Protein AF-A0A372JWQ0-F1 (afdb_monomer)

Solvent-accessible surface area (backbone atoms only — not comparable to full-atom values): 13205 Å² total; per-residue (Å²): 135,85,76,84,75,76,82,75,79,76,75,87,57,86,67,70,78,88,72,72,65,81,61,87,71,62,45,68,72,34,49,60,77,46,66,86,60,78,75,44,71,58,22,54,58,34,42,46,39,29,29,63,75,47,32,36,53,52,44,49,53,26,57,77,66,75,42,70,44,33,66,55,37,42,48,56,57,68,71,48,58,66,92,44,36,62,50,71,75,76,80,69,68,70,50,70,68,54,53,54,50,50,57,50,49,50,53,51,50,53,50,54,50,51,52,49,49,61,55,44,65,57,48,56,58,51,47,54,51,48,54,50,53,49,50,52,53,45,54,44,62,71,33,68,69,56,36,51,52,34,49,74,79,38,47,71,57,45,54,50,54,54,51,52,45,55,54,53,59,47,67,79,47,68,91,62,79,81,83,56,96,77,57,78,70,88,62,81,78,72,60,80,68,54,70,59,51,56,56,54,54,63,63,63,70,75,73,74,83,92,74,84,87,81,89,133

Mean predicted aligned error: 18.88 Å

Secondary structure (DSSP, 8-state):
--PPPPP---------GGG-PPPTTS-HHHHHTTTTS---HHHHHHHHTB-HHHHHHHHHHHHHTT---HHHHHHHHHHS-GGGBSS-GGGG---HHHHHHHHHHHHHHHHHHHHHHHHHHHHHHHHHHHHHHHHHHHHHHH-HHHHHHHHHH-HHHHHHHHHHHHHHHHHHS-SS----TTS--------TTHHHHHHHHHHHSS----------

Structure (mmCIF, N/CA/C/O backbone):
data_AF-A0A372JWQ0-F1
#
_entry.id   AF-A0A372JWQ0-F1
#
loop_
_atom_site.group_PDB
_atom_site.id
_atom_site.type_symbol
_atom_site.label_atom_id
_atom_site.label_alt_id
_atom_site.label_comp_id
_atom_site.label_asym_id
_atom_site.label_entity_id
_atom_site.label_seq_id
_atom_site.pdbx_PDB_ins_code
_atom_site.Cartn_x
_atom_site.Cartn_y
_atom_site.Cartn_z
_atom_site.occupancy
_atom_site.B_iso_or_equiv
_atom_site.auth_seq_id
_atom_site.auth_comp_id
_atom_site.auth_asym_id
_atom_site.auth_atom_id
_atom_site.pdbx_PDB_model_num
ATOM 1 N N . MET A 1 1 ? 10.177 15.346 20.455 1.00 36.25 1 MET A N 1
ATOM 2 C CA . MET A 1 1 ? 10.222 14.292 19.419 1.00 36.25 1 MET A CA 1
ATOM 3 C C . MET A 1 1 ? 9.736 12.986 20.032 1.00 36.25 1 MET A C 1
ATOM 5 O O . MET A 1 1 ? 10.369 12.478 20.945 1.00 36.25 1 MET A O 1
ATOM 9 N N . THR A 1 2 ? 8.560 12.503 19.638 1.00 44.38 2 THR A N 1
ATOM 10 C CA . THR A 1 2 ? 7.947 11.277 20.177 1.00 44.38 2 THR A CA 1
ATOM 11 C C . THR A 1 2 ? 8.403 10.075 19.361 1.00 44.38 2 THR A C 1
ATOM 13 O O . THR A 1 2 ? 7.962 9.903 18.228 1.00 44.38 2 THR A O 1
ATOM 16 N N . HIS A 1 3 ? 9.287 9.248 19.918 1.00 41.22 3 HIS A N 1
ATOM 17 C CA . HIS A 1 3 ? 9.646 7.974 19.300 1.00 41.22 3 HIS A CA 1
ATOM 18 C C . HIS A 1 3 ? 8.417 7.047 19.252 1.00 41.22 3 HIS A C 1
ATOM 20 O O . HIS A 1 3 ? 7.728 6.913 20.272 1.00 41.22 3 HIS A O 1
ATOM 26 N N . PRO A 1 4 ? 8.128 6.395 18.111 1.00 39.88 4 PRO A N 1
ATOM 27 C CA . PRO A 1 4 ? 7.089 5.378 18.049 1.00 39.88 4 PRO A CA 1
ATOM 28 C C . PRO A 1 4 ? 7.500 4.211 18.952 1.00 39.88 4 PRO A C 1
ATOM 30 O O . PRO A 1 4 ? 8.550 3.597 18.769 1.00 39.88 4 PRO A O 1
ATOM 33 N N . ARG A 1 5 ? 6.694 3.931 19.980 1.00 40.72 5 ARG A N 1
ATOM 34 C CA . ARG A 1 5 ? 6.891 2.743 20.816 1.00 40.72 5 ARG A CA 1
ATOM 35 C C . ARG A 1 5 ? 6.571 1.506 19.969 1.00 40.72 5 ARG A C 1
ATOM 37 O O . ARG A 1 5 ? 5.514 1.500 19.338 1.00 40.72 5 ARG A O 1
ATOM 44 N N . PRO A 1 6 ? 7.427 0.469 19.962 1.00 39.19 6 PRO A N 1
ATOM 45 C CA . PRO A 1 6 ? 7.108 -0.776 19.277 1.00 39.19 6 PRO A CA 1
ATOM 46 C C . PRO A 1 6 ? 5.822 -1.365 19.863 1.00 39.19 6 PRO A C 1
ATOM 48 O O . PRO A 1 6 ? 5.599 -1.294 21.079 1.00 39.19 6 PRO A O 1
ATOM 51 N N . ALA A 1 7 ? 4.976 -1.929 18.999 1.00 44.72 7 ALA A N 1
ATOM 52 C CA . ALA A 1 7 ? 3.771 -2.627 19.418 1.00 44.72 7 ALA A CA 1
ATOM 53 C C . ALA A 1 7 ? 4.166 -3.715 20.425 1.00 44.72 7 ALA A C 1
ATOM 55 O O . ALA A 1 7 ? 4.934 -4.628 20.117 1.00 44.72 7 ALA A O 1
ATOM 56 N N . ARG A 1 8 ? 3.692 -3.585 21.668 1.00 50.97 8 ARG A N 1
ATOM 57 C CA . ARG A 1 8 ? 3.907 -4.606 22.693 1.00 50.97 8 ARG A CA 1
ATOM 58 C C . ARG A 1 8 ? 3.051 -5.802 22.303 1.00 50.97 8 ARG A C 1
ATOM 60 O O . ARG A 1 8 ? 1.859 -5.802 22.595 1.00 50.97 8 ARG A O 1
ATOM 67 N N . PHE A 1 9 ? 3.648 -6.810 21.672 1.00 43.66 9 PHE A N 1
ATOM 68 C CA . PHE A 1 9 ? 3.054 -8.141 21.652 1.00 43.66 9 PHE A CA 1
ATOM 69 C C . PHE A 1 9 ? 2.889 -8.572 23.107 1.00 43.66 9 PHE A C 1
ATOM 71 O O . PHE A 1 9 ? 3.861 -8.769 23.842 1.00 43.66 9 PHE A O 1
ATOM 78 N N . ILE A 1 10 ? 1.641 -8.596 23.562 1.00 52.12 10 ILE A N 1
ATOM 79 C CA . ILE A 1 10 ? 1.311 -9.008 24.916 1.00 52.12 10 ILE A CA 1
ATOM 80 C C . ILE A 1 10 ? 1.513 -10.516 24.937 1.00 52.12 10 ILE A C 1
ATOM 82 O O . ILE A 1 10 ? 0.713 -11.268 24.394 1.00 52.12 10 ILE A O 1
ATOM 86 N N . ARG A 1 11 ? 2.627 -10.949 25.532 1.00 43.06 11 ARG A N 1
ATOM 87 C CA . ARG A 1 11 ? 2.885 -12.358 25.826 1.00 43.06 11 ARG A CA 1
ATOM 88 C C . ARG A 1 11 ? 1.677 -12.903 26.591 1.00 43.06 11 ARG A C 1
ATOM 90 O O . ARG A 1 11 ? 1.396 -12.420 27.690 1.00 43.06 11 ARG A O 1
ATOM 97 N N . ARG A 1 12 ? 0.984 -13.896 26.021 1.00 47.75 12 ARG A N 1
ATOM 98 C CA . ARG A 1 12 ? -0.003 -14.713 26.741 1.00 47.75 12 ARG A CA 1
ATOM 99 C C . ARG A 1 12 ? 0.708 -15.279 27.972 1.00 47.75 12 ARG A C 1
ATOM 101 O O . ARG A 1 12 ? 1.623 -16.089 27.851 1.00 47.75 12 ARG A O 1
ATOM 108 N N . SER A 1 13 ? 0.385 -14.743 29.146 1.00 45.34 13 SER A N 1
ATOM 109 C CA . SER A 1 13 ? 0.857 -15.292 30.413 1.00 45.34 13 SER A CA 1
ATOM 110 C C . SER A 1 13 ? -0.249 -16.178 30.954 1.00 45.34 13 SER A C 1
ATOM 112 O O . SER A 1 13 ? -1.360 -15.719 31.224 1.00 45.34 13 SER A O 1
ATOM 114 N N . ASN A 1 14 ? 0.064 -17.460 31.077 1.00 47.72 14 ASN A N 1
ATOM 115 C CA . ASN A 1 14 ? -0.808 -18.474 31.645 1.00 47.72 14 ASN A CA 1
ATOM 116 C C . ASN A 1 14 ? -0.747 -18.300 33.173 1.00 47.72 14 ASN A C 1
ATOM 118 O O . ASN A 1 14 ? -0.055 -19.042 33.862 1.00 47.72 14 ASN A O 1
ATOM 122 N N . GLY A 1 15 ? -1.326 -17.220 33.699 1.00 46.28 15 GLY A N 1
ATOM 123 C CA . GLY A 1 15 ? -1.351 -16.977 35.142 1.00 46.28 15 GLY A CA 1
ATOM 124 C C . GLY A 1 15 ? -2.498 -17.727 35.823 1.00 46.28 15 GLY A C 1
ATOM 125 O O . GLY A 1 15 ? -3.538 -17.958 35.210 1.00 46.28 15 GLY A O 1
ATOM 126 N N . SER A 1 16 ? -2.272 -18.082 37.088 1.00 41.62 16 SER A N 1
ATOM 127 C CA . SER A 1 16 ? -3.111 -18.915 37.959 1.00 41.62 16 SER A CA 1
ATOM 128 C C . SER A 1 16 ? -4.600 -18.537 37.993 1.00 41.62 16 SER A C 1
ATOM 130 O O . SER A 1 16 ? -4.990 -17.373 37.906 1.00 41.62 16 SER A O 1
ATOM 132 N N . GLU A 1 17 ? -5.438 -19.564 38.143 1.00 48.12 17 GLU A N 1
ATOM 133 C CA . GLU A 1 17 ? -6.898 -19.551 37.960 1.00 48.12 17 GLU A CA 1
ATOM 134 C C . GLU A 1 17 ? -7.663 -18.628 38.925 1.00 48.12 17 GLU A C 1
ATOM 136 O O . GLU A 1 17 ? -8.786 -18.227 38.630 1.00 48.12 17 GLU A O 1
ATOM 141 N N . ALA A 1 18 ? -7.033 -18.228 40.033 1.00 40.50 18 ALA A N 1
ATOM 142 C CA . ALA A 1 18 ? -7.633 -17.418 41.095 1.00 40.50 18 ALA A CA 1
ATOM 143 C C . ALA A 1 18 ? -7.953 -15.964 40.688 1.00 40.50 18 ALA A C 1
ATOM 145 O O . ALA A 1 18 ? -8.768 -15.309 41.331 1.00 40.50 18 ALA A O 1
ATOM 146 N N . GLU A 1 19 ? -7.356 -15.457 39.604 1.00 46.09 19 GLU A N 1
ATOM 147 C CA . GLU A 1 19 ? -7.599 -14.096 39.094 1.00 46.09 19 GLU A CA 1
ATOM 148 C C . GLU A 1 19 ? -8.625 -14.064 37.942 1.00 46.09 19 GLU A C 1
ATOM 150 O O . GLU A 1 19 ? -8.844 -13.020 37.328 1.00 46.09 19 GLU A O 1
ATOM 155 N N . ARG A 1 20 ? -9.281 -15.198 37.636 1.00 56.00 20 ARG A N 1
ATOM 156 C CA . ARG A 1 20 ? -10.335 -15.317 36.607 1.00 56.00 20 ARG A CA 1
ATOM 157 C C . ARG A 1 20 ? -11.685 -14.756 37.078 1.00 56.00 20 ARG A C 1
ATOM 159 O O . ARG A 1 20 ? -12.739 -15.277 36.728 1.00 56.00 20 ARG A O 1
ATOM 166 N N . GLN A 1 21 ? -11.676 -13.701 37.885 1.00 62.97 21 GLN A N 1
ATOM 167 C CA . GLN A 1 21 ? -12.908 -12.995 38.209 1.00 62.97 21 GLN A CA 1
ATOM 168 C C . GLN A 1 21 ? -13.307 -12.151 37.004 1.00 62.97 21 GLN A C 1
ATOM 170 O O . GLN A 1 21 ? -12.517 -11.355 36.490 1.00 62.97 21 GLN A O 1
ATOM 175 N N . ARG A 1 22 ? -14.542 -12.350 36.537 1.00 67.81 22 ARG A N 1
ATOM 176 C CA . ARG A 1 22 ? -15.138 -11.551 35.469 1.00 67.81 22 ARG A CA 1
ATOM 177 C C . ARG A 1 22 ? -15.006 -10.068 35.832 1.00 67.81 22 ARG A C 1
ATOM 179 O O . ARG A 1 22 ? -15.539 -9.649 36.861 1.00 67.81 22 ARG A O 1
ATOM 186 N N . PRO A 1 23 ? -14.331 -9.250 35.009 1.00 71.50 23 PRO A N 1
ATOM 187 C CA . PRO A 1 23 ? -14.270 -7.822 35.258 1.00 71.50 23 PRO A CA 1
ATOM 188 C C . PRO A 1 23 ? -15.687 -7.241 35.230 1.00 71.50 23 PRO A C 1
ATOM 190 O O . PRO A 1 23 ? -16.441 -7.500 34.291 1.00 71.50 23 PRO A O 1
ATOM 193 N N . ALA A 1 24 ? -16.044 -6.427 36.229 1.00 72.38 24 ALA A N 1
ATOM 194 C CA . ALA A 1 24 ? -17.344 -5.751 36.265 1.00 72.38 24 ALA A CA 1
ATOM 195 C C . ALA A 1 24 ? -17.599 -5.004 34.938 1.00 72.38 24 ALA A C 1
ATOM 197 O O . ALA A 1 24 ? -16.694 -4.323 34.458 1.00 72.38 24 ALA A O 1
ATOM 198 N N . GLY A 1 25 ? -18.777 -5.142 34.323 1.00 74.75 25 GLY A N 1
ATOM 199 C CA . GLY A 1 25 ? -19.149 -4.430 33.086 1.00 74.75 25 GLY A CA 1
ATOM 200 C C . GLY A 1 25 ? -18.805 -5.109 31.746 1.00 74.75 25 GLY A C 1
ATOM 201 O O . GLY A 1 25 ? -19.034 -4.502 30.703 1.00 74.75 25 GLY A O 1
ATOM 202 N N . ILE A 1 26 ? -18.281 -6.343 31.747 1.00 82.25 26 ILE A N 1
ATOM 203 C CA . ILE A 1 26 ? -18.193 -7.191 30.538 1.00 82.25 26 ILE A CA 1
ATOM 204 C C . ILE A 1 26 ? -19.351 -8.195 30.540 1.00 82.25 26 ILE A C 1
ATOM 206 O O . ILE A 1 26 ? -19.706 -8.705 31.603 1.00 82.25 26 ILE A O 1
ATOM 210 N N . CYS A 1 27 ? -19.934 -8.494 29.381 1.00 85.81 27 CYS A N 1
ATOM 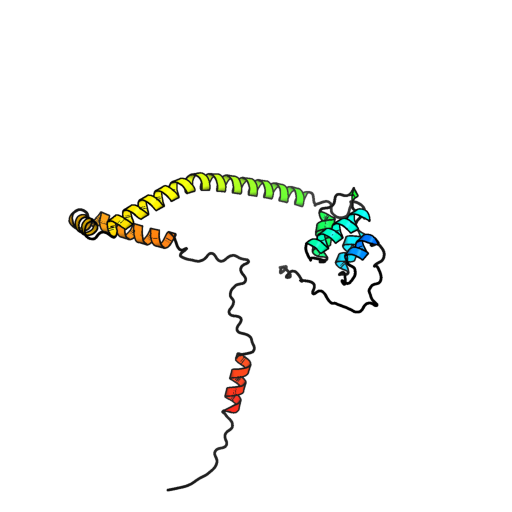211 C CA . CYS A 1 27 ? -20.955 -9.529 29.194 1.00 85.81 27 CYS A CA 1
ATOM 212 C C . CYS A 1 27 ? -20.425 -10.953 29.372 1.00 85.81 27 CYS A C 1
ATOM 214 O O . CYS A 1 27 ? -19.257 -11.237 29.127 1.00 85.81 27 CYS A O 1
ATOM 216 N N . GLU A 1 28 ? -21.303 -11.859 29.798 1.00 82.69 28 GLU A N 1
ATOM 217 C CA . GLU A 1 28 ? -20.923 -13.228 30.156 1.00 82.69 28 GLU A CA 1
ATOM 218 C C . GLU A 1 28 ? -20.410 -13.994 28.954 1.00 82.69 28 GLU A C 1
ATOM 220 O O . GLU A 1 28 ? -19.327 -14.566 28.989 1.00 82.69 28 GLU A O 1
ATOM 225 N N . GLU A 1 29 ? -21.156 -13.889 27.860 1.00 85.19 29 GLU A N 1
ATOM 226 C CA . GLU A 1 29 ? -20.829 -14.485 26.573 1.00 85.19 29 GLU A CA 1
ATOM 227 C C . GLU A 1 29 ? -19.478 -13.982 26.053 1.00 85.19 29 GLU A C 1
ATOM 229 O O . GLU A 1 29 ? -18.644 -14.765 25.611 1.00 85.19 29 GLU A O 1
ATOM 234 N N . ALA A 1 30 ? -19.212 -12.678 26.176 1.00 83.81 30 ALA A N 1
ATOM 235 C CA . ALA A 1 30 ? -17.940 -12.091 25.765 1.00 83.81 30 ALA A CA 1
ATOM 236 C C . ALA A 1 30 ? -16.778 -12.581 26.647 1.00 83.81 30 ALA A C 1
ATOM 238 O O . ALA A 1 30 ? -15.682 -12.820 26.150 1.00 83.81 30 ALA A O 1
ATOM 239 N N . PHE A 1 31 ? -16.999 -12.765 27.952 1.00 83.81 31 PHE A N 1
ATOM 240 C CA . PHE A 1 31 ? -15.974 -13.300 28.850 1.00 83.81 31 PHE A CA 1
ATOM 241 C C . PHE A 1 31 ? -15.716 -14.795 28.611 1.00 83.81 31 PHE A C 1
ATOM 243 O O . PHE A 1 31 ? -14.563 -15.223 28.652 1.00 83.81 31 PHE A O 1
ATOM 250 N N . ALA A 1 32 ? -16.758 -15.570 28.292 1.00 83.25 32 ALA A N 1
ATOM 251 C CA . ALA A 1 32 ? -16.649 -16.990 27.964 1.00 83.25 32 ALA A CA 1
ATOM 252 C C . ALA A 1 32 ? -15.762 -17.232 26.730 1.00 83.25 32 ALA A C 1
ATOM 254 O O . ALA A 1 32 ? -14.957 -18.161 26.727 1.00 83.25 32 ALA A O 1
ATOM 255 N N . LEU A 1 33 ? -1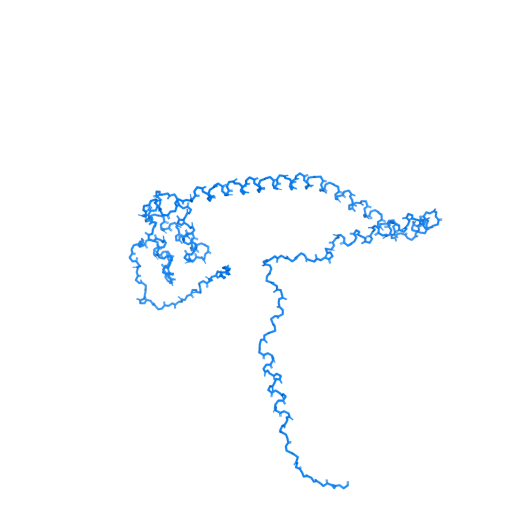5.824 -16.349 25.726 1.00 82.56 33 LEU A N 1
ATOM 256 C CA . LEU A 1 33 ? -14.968 -16.420 24.533 1.00 82.56 33 LEU A CA 1
ATOM 257 C C . LEU A 1 33 ? -13.471 -16.201 24.825 1.00 82.56 33 LEU A C 1
ATOM 259 O O . LEU A 1 33 ? -12.627 -16.618 24.036 1.00 82.56 33 LEU A O 1
ATOM 263 N N . VAL A 1 34 ? -13.128 -15.568 25.952 1.00 76.94 34 VAL A N 1
ATOM 264 C CA . VAL A 1 34 ? -11.735 -15.296 26.370 1.00 76.94 34 VAL A CA 1
ATOM 265 C C . VAL A 1 34 ? -11.328 -16.159 27.571 1.00 76.94 34 VAL A C 1
ATOM 267 O O . VAL A 1 34 ? -10.294 -15.921 28.204 1.00 76.94 34 VAL A O 1
ATOM 270 N N . ALA A 1 35 ? -12.123 -17.182 27.902 1.00 67.62 35 ALA A N 1
ATOM 271 C CA . ALA A 1 35 ? -11.857 -18.058 29.032 1.00 67.62 35 ALA A CA 1
ATOM 272 C C . ALA A 1 35 ? -10.444 -18.668 28.930 1.00 67.62 35 ALA A C 1
ATOM 274 O O . ALA A 1 35 ? -10.072 -19.286 27.936 1.00 67.62 35 ALA A O 1
ATOM 275 N N . GLY A 1 36 ? -9.631 -18.443 29.968 1.00 66.06 36 GLY A N 1
ATOM 276 C CA . GLY A 1 36 ? -8.245 -18.919 30.048 1.00 66.06 36 GLY A CA 1
ATOM 277 C C . GLY A 1 36 ? -7.163 -17.888 29.706 1.00 66.06 36 GLY A C 1
ATOM 278 O O . GLY A 1 36 ? -5.985 -18.179 29.917 1.00 66.06 36 GLY A O 1
ATOM 279 N N . GLN A 1 37 ? -7.517 -16.678 29.251 1.00 68.81 37 GLN A N 1
ATOM 280 C CA . GLN A 1 37 ? -6.542 -15.637 28.891 1.00 68.81 37 GLN A CA 1
ATOM 281 C C . GLN A 1 37 ? -6.646 -14.398 29.796 1.00 68.81 37 GLN A C 1
ATOM 283 O O . GLN A 1 37 ? -7.734 -13.928 30.125 1.00 68.81 37 GLN A O 1
ATOM 288 N N . LYS A 1 38 ? -5.497 -13.829 30.193 1.00 69.69 38 LYS A N 1
ATOM 289 C CA . LYS A 1 38 ? -5.459 -12.571 30.957 1.00 69.69 38 LYS A CA 1
ATOM 290 C C . LYS A 1 38 ? -5.676 -11.378 30.030 1.00 69.69 38 LYS A C 1
ATOM 292 O O . LYS A 1 38 ? -4.810 -11.050 29.219 1.00 69.69 38 LYS A O 1
ATOM 297 N N . LEU A 1 39 ? -6.809 -10.699 30.195 1.00 76.94 39 LEU A N 1
ATOM 298 C CA . LEU A 1 39 ? -7.107 -9.463 29.478 1.00 76.94 39 LEU A CA 1
ATOM 299 C C 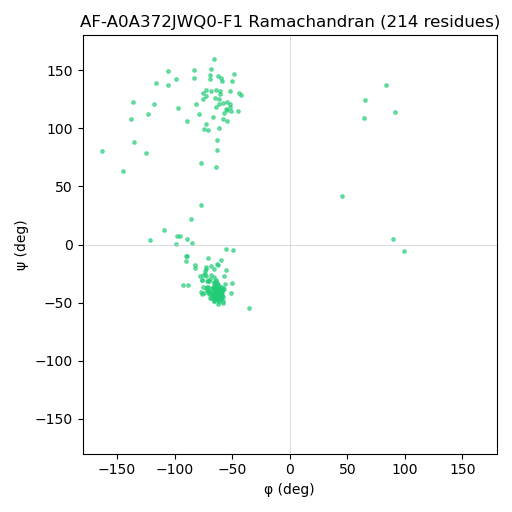. LEU A 1 39 ? -6.303 -8.284 30.059 1.00 76.94 39 LEU A C 1
ATOM 301 O O . LEU A 1 39 ? -6.331 -8.044 31.269 1.00 76.94 39 LEU A O 1
ATOM 305 N N . PRO A 1 40 ? -5.613 -7.493 29.221 1.00 82.31 40 PRO A N 1
ATOM 306 C CA . PRO A 1 40 ? -5.000 -6.244 29.655 1.00 82.31 40 PRO A CA 1
ATOM 307 C C . PRO A 1 40 ? -6.051 -5.275 30.211 1.00 82.31 40 PRO A C 1
ATOM 309 O O . PRO A 1 40 ? -7.133 -5.140 29.640 1.00 82.31 40 PRO A O 1
ATOM 312 N N . LYS A 1 41 ? -5.707 -4.504 31.254 1.00 83.31 41 LYS A N 1
ATOM 313 C CA . LYS A 1 41 ? -6.609 -3.488 31.843 1.00 83.31 41 LYS A CA 1
ATOM 314 C C . LYS A 1 41 ? -7.190 -2.531 30.792 1.00 83.31 41 LYS A C 1
ATOM 316 O O . LYS A 1 41 ? -8.387 -2.278 30.781 1.00 83.31 41 LYS A O 1
ATOM 321 N N . ARG A 1 42 ? -6.358 -2.090 29.839 1.00 83.25 42 ARG A N 1
ATOM 322 C CA . ARG A 1 42 ? -6.774 -1.225 28.718 1.00 83.25 42 ARG A CA 1
ATOM 323 C C . ARG A 1 42 ? -7.811 -1.874 27.798 1.00 83.25 42 ARG A C 1
ATOM 325 O O . ARG A 1 42 ? -8.656 -1.175 27.254 1.00 83.25 42 ARG A O 1
ATOM 332 N N . THR A 1 43 ? -7.732 -3.189 27.606 1.00 86.31 43 THR A N 1
ATOM 333 C CA . THR A 1 43 ? -8.696 -3.953 26.804 1.00 86.31 43 THR A CA 1
ATOM 334 C C . THR A 1 43 ? -10.043 -4.012 27.517 1.00 86.31 43 THR A C 1
ATOM 336 O O . THR A 1 43 ? -11.067 -3.710 26.914 1.00 86.31 43 THR A O 1
ATOM 339 N N . VAL A 1 44 ? -10.035 -4.301 28.822 1.00 87.12 44 VAL A N 1
ATOM 340 C CA . VAL A 1 44 ? -11.241 -4.305 29.669 1.00 87.12 44 VAL A CA 1
ATOM 341 C C . VAL A 1 44 ? -11.917 -2.932 29.681 1.00 87.12 44 VAL A C 1
ATOM 343 O O . VAL A 1 44 ? -13.127 -2.842 29.497 1.00 87.12 44 VAL A O 1
ATOM 346 N N . GLU A 1 45 ? -11.144 -1.857 29.842 1.00 86.56 45 GLU A N 1
ATOM 347 C CA . GLU A 1 45 ? -11.650 -0.481 29.776 1.00 86.56 45 GLU A CA 1
ATOM 348 C C . GLU A 1 45 ? -12.289 -0.156 28.422 1.00 86.56 45 GLU A C 1
ATOM 350 O O . GLU A 1 45 ? -13.323 0.500 28.386 1.00 86.56 45 GLU A O 1
ATOM 355 N N . ALA A 1 46 ? -11.712 -0.615 27.307 1.00 86.62 46 ALA A N 1
ATOM 356 C CA . ALA A 1 46 ? -12.277 -0.382 25.980 1.00 86.62 46 ALA A CA 1
ATOM 357 C C . ALA A 1 46 ? -13.575 -1.174 25.743 1.00 86.62 46 ALA A C 1
ATOM 359 O O . ALA A 1 46 ? -14.520 -0.620 25.187 1.00 86.62 46 ALA A O 1
ATOM 360 N N . LEU A 1 47 ? -13.643 -2.430 26.197 1.00 88.19 47 LEU A N 1
ATOM 361 C CA . LEU A 1 47 ? -14.836 -3.275 26.069 1.00 88.19 47 LEU A CA 1
ATOM 362 C C . LEU A 1 47 ? -16.001 -2.768 26.929 1.00 88.19 47 LEU A C 1
ATOM 364 O O . LEU A 1 47 ? -17.137 -2.769 26.467 1.00 88.19 47 LEU A O 1
ATOM 368 N N . ARG A 1 48 ? -15.734 -2.244 28.135 1.00 88.25 48 ARG A N 1
ATOM 369 C CA . ARG A 1 48 ? -16.762 -1.627 29.004 1.00 88.25 48 ARG A CA 1
ATOM 370 C C . ARG A 1 48 ? -17.521 -0.476 28.341 1.00 88.25 48 ARG A C 1
ATOM 372 O O . ARG A 1 48 ? -18.665 -0.219 28.698 1.00 88.25 48 ARG A O 1
ATOM 379 N N . ARG A 1 49 ? -16.882 0.197 27.381 1.00 86.62 49 ARG A N 1
ATOM 380 C CA . ARG A 1 49 ? -17.430 1.331 26.620 1.00 86.62 49 ARG A CA 1
ATOM 381 C C . ARG A 1 49 ? -18.275 0.896 25.414 1.00 86.62 49 ARG A C 1
ATOM 383 O O . ARG A 1 49 ? -18.747 1.742 24.653 1.00 86.62 49 ARG A O 1
ATOM 390 N N . MET A 1 50 ? -18.443 -0.411 25.210 1.00 88.56 50 MET A N 1
ATOM 391 C CA . MET A 1 50 ? -19.280 -1.004 24.167 1.00 88.56 50 MET A CA 1
ATOM 392 C C . MET A 1 50 ? -20.570 -1.571 24.763 1.00 88.56 50 MET A C 1
ATOM 394 O O . MET A 1 50 ? -20.578 -2.086 25.883 1.00 88.56 50 MET A O 1
ATOM 398 N N . VAL A 1 51 ? -21.642 -1.543 23.971 1.00 89.62 51 VAL A N 1
ATOM 399 C CA . VAL A 1 51 ? -22.909 -2.224 24.280 1.00 89.62 51 VAL A CA 1
ATOM 400 C C . VAL A 1 51 ? -22.677 -3.744 24.368 1.00 89.62 51 VAL A C 1
ATOM 402 O O . VAL A 1 51 ? -21.899 -4.272 23.571 1.00 89.62 51 VAL A O 1
ATOM 405 N N . PRO A 1 52 ? -23.377 -4.471 25.261 1.00 88.44 52 PRO A N 1
ATOM 406 C CA . PRO A 1 52 ? -23.317 -5.927 25.413 1.00 88.44 52 PRO A CA 1
ATOM 407 C C . PRO A 1 52 ? -23.141 -6.751 24.133 1.00 88.44 52 PRO A C 1
ATOM 409 O O . PRO A 1 52 ? -22.184 -7.509 23.996 1.00 88.44 52 PRO A O 1
ATOM 412 N N . GLN A 1 53 ? -24.020 -6.545 23.151 1.00 88.69 53 GLN A N 1
ATOM 413 C CA . GLN A 1 53 ? -23.989 -7.265 21.875 1.00 88.69 53 GLN A CA 1
ATOM 414 C C . GLN A 1 53 ? -22.703 -6.988 21.080 1.00 88.69 53 GLN A C 1
ATOM 416 O O . GLN A 1 53 ? -22.158 -7.870 20.420 1.00 88.69 53 GLN A O 1
ATOM 421 N N . ARG A 1 54 ? -22.179 -5.759 21.164 1.00 89.75 54 ARG A N 1
ATOM 422 C CA . ARG A 1 54 ? -20.938 -5.354 20.492 1.00 89.75 54 ARG A CA 1
ATOM 423 C C . ARG A 1 54 ? -19.698 -5.884 21.196 1.00 89.75 54 ARG A C 1
ATOM 425 O O . ARG A 1 54 ? -18.727 -6.176 20.507 1.00 89.75 54 ARG A O 1
ATOM 432 N N . GLN A 1 55 ? -19.736 -6.071 22.516 1.00 91.19 55 GLN A N 1
ATOM 433 C CA . GLN A 1 55 ? -18.638 -6.705 23.252 1.00 91.19 55 GLN A CA 1
ATOM 434 C C . GLN A 1 55 ? -18.384 -8.131 22.752 1.00 91.19 55 GLN A C 1
ATOM 436 O O . GLN A 1 55 ? -17.233 -8.493 22.530 1.00 91.19 55 GLN A O 1
ATOM 441 N N . VAL A 1 56 ? -19.442 -8.919 22.521 1.00 91.00 56 VAL A N 1
ATOM 442 C CA . VAL A 1 56 ? -19.325 -10.304 22.026 1.00 91.00 56 VAL A CA 1
ATOM 443 C C . VAL A 1 56 ? -18.694 -10.346 20.633 1.00 91.00 56 VAL A C 1
ATOM 445 O O . VAL A 1 56 ? -17.784 -11.137 20.392 1.00 91.00 56 VAL A O 1
ATOM 448 N N . ILE A 1 57 ? -19.139 -9.469 19.728 1.00 91.06 57 ILE A N 1
ATOM 449 C CA . ILE A 1 57 ? -18.605 -9.384 18.360 1.00 91.06 57 ILE A CA 1
ATOM 450 C C . ILE A 1 57 ? -17.144 -8.927 18.379 1.00 91.06 57 ILE A C 1
ATOM 452 O O . ILE A 1 57 ? -16.295 -9.580 17.782 1.00 91.06 57 ILE A O 1
ATOM 456 N N . ALA A 1 58 ? -16.834 -7.854 19.111 1.00 89.94 58 ALA A N 1
ATOM 457 C CA . ALA A 1 58 ? -15.475 -7.333 19.200 1.00 89.94 58 ALA A CA 1
ATOM 458 C C . ALA A 1 58 ? -14.515 -8.380 19.763 1.00 89.94 58 ALA A C 1
ATOM 460 O O . ALA A 1 58 ? -13.442 -8.596 19.219 1.00 89.94 58 ALA A O 1
ATOM 461 N N . VAL A 1 59 ? -14.911 -9.069 20.832 1.00 90.38 59 VAL A N 1
ATOM 462 C CA . VAL A 1 59 ? -14.094 -10.131 21.415 1.00 90.38 59 VAL A CA 1
ATOM 463 C C . VAL A 1 59 ? -13.882 -11.278 20.432 1.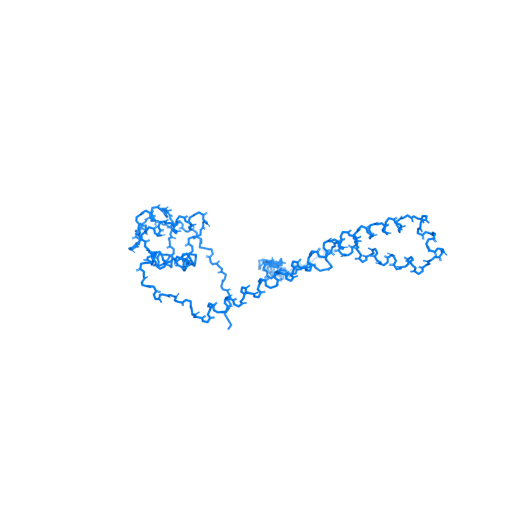00 90.38 59 VAL A C 1
ATOM 465 O O . VAL A 1 59 ? -12.760 -11.768 20.330 1.00 90.38 59 VAL A O 1
ATOM 468 N N . ARG A 1 60 ? -14.915 -11.684 19.686 1.00 90.38 60 ARG A N 1
ATOM 469 C CA . ARG A 1 60 ? -14.785 -12.711 18.646 1.00 90.38 60 ARG A CA 1
ATOM 470 C C . ARG A 1 60 ? -13.752 -12.307 17.593 1.00 90.38 60 ARG A C 1
ATOM 472 O O . ARG A 1 60 ? -12.831 -13.079 17.350 1.00 90.38 60 ARG A O 1
ATOM 479 N N . GLU A 1 61 ? -13.832 -11.084 17.068 1.00 90.44 61 GLU A N 1
ATOM 480 C CA . GLU A 1 61 ? -12.844 -10.555 16.112 1.00 90.44 61 GLU A CA 1
ATOM 481 C C . GLU A 1 61 ? -11.428 -10.515 16.711 1.00 90.44 61 GLU A C 1
ATOM 483 O O . GLU A 1 61 ? -10.445 -10.864 16.057 1.00 90.44 61 GLU A O 1
ATOM 488 N N . MET A 1 62 ? -11.300 -10.124 17.982 1.00 88.62 62 MET A N 1
ATOM 489 C CA . MET A 1 62 ? -10.012 -10.094 18.680 1.00 88.62 62 MET A CA 1
ATOM 490 C C . MET A 1 62 ? -9.407 -11.489 18.885 1.00 88.62 62 MET A C 1
ATOM 492 O O . MET A 1 62 ? -8.181 -11.619 18.879 1.00 88.62 62 MET A O 1
ATOM 496 N N . VAL A 1 63 ? -10.237 -12.519 19.065 1.00 87.88 63 VAL A N 1
ATOM 497 C CA . VAL A 1 63 ? -9.798 -13.918 19.173 1.00 87.88 63 VAL A CA 1
ATOM 498 C C . VAL A 1 63 ? -9.431 -14.486 17.801 1.00 87.88 63 VAL A C 1
ATOM 500 O O . VAL A 1 63 ? -8.389 -15.129 17.691 1.00 87.88 63 VAL A O 1
ATOM 503 N N . GLU A 1 64 ? -10.221 -14.207 16.759 1.00 87.50 64 GLU A N 1
ATOM 504 C CA . GLU A 1 64 ? -9.941 -14.627 15.374 1.00 87.50 64 GLU A CA 1
ATOM 505 C C . GLU A 1 64 ? -8.594 -14.092 14.866 1.00 87.50 64 GLU A C 1
ATOM 507 O O . GLU A 1 64 ? -7.849 -14.808 14.198 1.00 87.50 64 GLU A O 1
ATOM 512 N N . LEU A 1 65 ? -8.248 -12.855 15.230 1.00 87.56 65 LEU A N 1
ATOM 513 C CA . LEU A 1 65 ? -6.988 -12.205 14.851 1.00 87.56 65 LEU A CA 1
ATOM 514 C C . LEU A 1 65 ? -5.833 -12.463 15.834 1.00 87.56 65 LEU A C 1
ATOM 516 O O . LEU A 1 65 ? -4.770 -11.856 15.696 1.00 87.56 65 LEU A O 1
ATOM 520 N N . ASP A 1 66 ? -6.051 -13.308 16.847 1.00 85.25 66 ASP A N 1
ATOM 521 C CA . ASP A 1 66 ? -5.129 -13.571 17.959 1.00 85.25 66 ASP A CA 1
ATOM 522 C C . ASP A 1 66 ? -4.505 -12.293 18.568 1.00 85.25 66 ASP A C 1
ATOM 524 O O . ASP A 1 66 ? -3.309 -12.204 18.863 1.00 85.25 66 ASP A O 1
ATOM 528 N N . ASN A 1 67 ? -5.321 -11.248 18.733 1.00 84.00 67 ASN A N 1
ATOM 529 C CA . ASN A 1 67 ? -4.864 -9.933 19.167 1.00 84.00 67 ASN A CA 1
ATOM 530 C C . ASN A 1 67 ? -5.783 -9.338 20.236 1.00 84.00 67 ASN A C 1
ATOM 532 O O . ASN A 1 67 ? -6.666 -8.528 19.964 1.00 84.00 67 ASN A O 1
ATOM 536 N N . LEU A 1 68 ? -5.495 -9.656 21.500 1.00 82.75 68 LEU A N 1
ATOM 537 C CA . LEU A 1 68 ? -6.207 -9.095 22.654 1.00 82.75 68 LEU A CA 1
ATOM 538 C C . LEU A 1 68 ? -5.643 -7.743 23.141 1.00 82.75 68 LEU A C 1
ATOM 540 O O . LEU A 1 68 ? -5.822 -7.362 24.306 1.00 82.75 68 LEU A O 1
ATOM 544 N N . SER A 1 69 ? -4.927 -7.007 22.285 1.00 84.56 69 SER A N 1
ATOM 545 C CA . SER A 1 69 ? -4.296 -5.744 22.677 1.00 84.56 69 SER A CA 1
ATOM 546 C C . SER A 1 69 ? -5.316 -4.633 22.947 1.00 84.56 69 SER A C 1
ATOM 548 O O . SER A 1 69 ? -6.352 -4.507 22.293 1.00 84.56 69 SER A O 1
ATOM 550 N N . GLY A 1 70 ? -4.990 -3.769 23.912 1.00 84.69 70 GLY A N 1
ATOM 551 C CA . GLY A 1 70 ? -5.840 -2.627 24.252 1.00 84.69 70 GLY A CA 1
ATOM 552 C C . GLY A 1 70 ? -5.937 -1.591 23.130 1.00 84.69 70 GLY A C 1
ATOM 553 O O . GLY A 1 70 ? -6.948 -0.903 23.025 1.00 84.69 70 GLY A O 1
ATOM 554 N N . ASP A 1 71 ? -4.915 -1.479 22.276 1.00 84.62 71 ASP A N 1
ATOM 555 C CA . ASP A 1 71 ? -4.943 -0.561 21.134 1.00 84.62 71 ASP A CA 1
ATOM 556 C C . ASP A 1 71 ? -5.900 -1.066 20.049 1.00 84.62 71 ASP A C 1
ATOM 558 O O . ASP A 1 71 ? -6.670 -0.274 19.503 1.00 84.62 71 ASP A O 1
ATOM 562 N N . PHE A 1 72 ? -5.934 -2.382 19.814 1.00 85.25 72 PHE A N 1
ATOM 563 C CA . PHE A 1 72 ? -6.885 -2.993 18.892 1.00 85.25 72 PHE A CA 1
ATOM 564 C C . PHE A 1 72 ? -8.330 -2.858 19.395 1.00 85.25 72 PHE A C 1
ATOM 566 O O . PHE A 1 72 ? -9.187 -2.363 18.665 1.00 85.25 72 PHE A O 1
ATOM 573 N N . ALA A 1 73 ? -8.587 -3.120 20.681 1.00 87.88 73 ALA A N 1
ATOM 574 C CA . ALA A 1 73 ? -9.908 -2.891 21.277 1.00 87.88 73 ALA A CA 1
ATOM 575 C C . ALA A 1 73 ? -10.379 -1.425 21.163 1.00 87.88 73 ALA A C 1
ATOM 577 O O . ALA A 1 73 ? -11.552 -1.150 20.909 1.00 87.88 73 ALA A O 1
ATOM 578 N N . ARG A 1 74 ? -9.465 -0.453 21.309 1.00 86.25 74 ARG A N 1
ATOM 579 C CA . ARG A 1 74 ? -9.774 0.976 21.115 1.00 86.25 74 ARG A CA 1
ATOM 580 C C . ARG A 1 74 ? -10.026 1.343 19.655 1.00 86.25 74 ARG A C 1
ATOM 582 O O . ARG A 1 74 ? -10.777 2.291 19.418 1.00 86.25 74 ARG A O 1
ATOM 589 N N . ALA A 1 75 ? -9.383 0.659 18.712 1.00 85.50 75 ALA A N 1
ATOM 590 C CA . ALA A 1 75 ? -9.631 0.833 17.286 1.00 85.50 75 ALA A CA 1
ATOM 591 C C . ALA A 1 75 ? -11.031 0.322 16.921 1.00 85.50 75 ALA A C 1
ATOM 593 O O . ALA A 1 75 ? -11.795 1.069 16.314 1.00 85.50 75 ALA A O 1
ATOM 594 N N . LEU A 1 76 ? -11.409 -0.869 17.401 1.00 87.50 76 LEU A N 1
ATOM 595 C CA . LEU A 1 76 ? -12.765 -1.408 17.243 1.00 87.50 76 LEU A CA 1
ATOM 596 C C . LEU A 1 76 ? -13.818 -0.468 17.845 1.00 87.50 76 LEU A C 1
ATOM 598 O O . LEU A 1 76 ? -14.795 -0.121 17.186 1.00 87.50 76 LEU A O 1
ATOM 602 N N . LEU A 1 77 ? -13.570 0.055 19.052 1.00 85.56 77 LEU A N 1
ATOM 603 C CA . LEU A 1 77 ? -14.450 1.050 19.674 1.00 85.56 77 LEU A CA 1
ATOM 604 C C . LEU A 1 77 ? -14.594 2.320 18.818 1.00 85.56 77 LEU A C 1
ATOM 606 O O . LEU A 1 77 ? -15.686 2.877 18.722 1.00 85.56 77 LEU A O 1
ATOM 610 N N . ALA A 1 78 ? -13.502 2.789 18.206 1.00 83.25 78 ALA A N 1
ATOM 611 C CA . ALA A 1 78 ? -13.497 3.981 17.358 1.00 83.25 78 ALA A CA 1
ATOM 612 C C . ALA A 1 78 ? -14.201 3.761 16.009 1.00 83.25 78 ALA A C 1
ATOM 614 O O . ALA A 1 78 ? -14.809 4.701 15.500 1.00 83.25 78 ALA A O 1
ATOM 615 N N . ALA A 1 79 ? -14.151 2.544 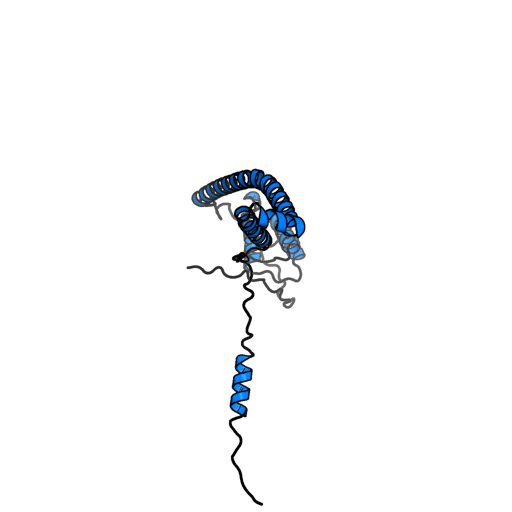15.466 1.00 81.75 79 ALA A N 1
ATOM 616 C CA . ALA A 1 79 ? -14.823 2.170 14.224 1.00 81.75 79 ALA A CA 1
ATOM 617 C C . ALA A 1 79 ? -16.341 1.975 14.395 1.00 81.75 79 ALA A C 1
ATOM 619 O O . ALA A 1 79 ? -17.097 2.157 13.445 1.00 81.75 79 ALA A O 1
ATOM 620 N N . MET A 1 80 ? -16.810 1.635 15.601 1.00 81.38 80 MET A N 1
ATOM 621 C CA . MET A 1 80 ? -18.237 1.408 15.850 1.00 81.38 80 MET A CA 1
ATOM 622 C C . MET A 1 80 ? -19.074 2.695 15.768 1.00 81.38 80 MET A C 1
ATOM 624 O O . MET A 1 80 ? -18.635 3.736 16.266 1.00 81.38 80 MET A O 1
ATOM 628 N N . PRO A 1 81 ? -20.307 2.628 15.230 1.00 75.69 81 PRO A N 1
ATOM 629 C CA . PRO A 1 81 ? -21.250 3.742 15.260 1.00 75.69 81 PRO A CA 1
ATOM 630 C C . PRO A 1 81 ? -21.692 4.060 16.696 1.00 75.69 81 PRO A C 1
ATOM 632 O O . PRO A 1 81 ? -21.607 3.213 17.588 1.00 75.69 81 PRO A O 1
ATOM 635 N N . ALA A 1 82 ? -22.207 5.273 16.920 1.00 72.94 82 ALA A N 1
ATOM 636 C CA . ALA A 1 82 ? -22.613 5.746 18.248 1.00 72.94 82 ALA A CA 1
ATOM 637 C C . ALA A 1 82 ? -23.639 4.824 18.939 1.00 72.94 82 ALA A C 1
ATOM 639 O O . ALA A 1 82 ? -23.537 4.610 20.139 1.00 72.94 82 ALA A O 1
ATOM 640 N N . ALA A 1 83 ? -24.540 4.190 18.177 1.00 75.25 83 ALA A N 1
ATOM 641 C CA . ALA A 1 83 ? -25.530 3.232 18.686 1.00 75.25 83 ALA A CA 1
ATOM 642 C C . ALA A 1 83 ? -24.926 1.958 19.319 1.00 75.25 83 ALA A C 1
ATOM 644 O O . ALA A 1 83 ? -25.620 1.220 20.008 1.00 75.25 83 ALA A O 1
ATOM 645 N N . GLY A 1 84 ? -23.645 1.665 19.064 1.00 75.88 84 GLY A N 1
ATOM 646 C CA . GLY A 1 84 ? -22.940 0.503 19.613 1.00 75.88 84 GLY A CA 1
ATOM 647 C C . GLY A 1 84 ? -22.073 0.799 20.840 1.00 75.88 84 GLY A C 1
ATOM 648 O O . GLY A 1 84 ? -21.415 -0.118 21.340 1.00 75.88 84 GLY A O 1
ATOM 649 N N . ARG A 1 85 ? -22.036 2.049 21.316 1.00 80.62 85 ARG A N 1
ATOM 650 C CA . ARG A 1 85 ? -21.210 2.484 22.453 1.00 80.62 85 ARG A CA 1
ATOM 651 C C . ARG A 1 85 ? -22.090 2.703 23.685 1.00 80.62 85 ARG A C 1
ATOM 653 O O . ARG A 1 85 ? -23.181 3.243 23.565 1.00 80.62 85 ARG A O 1
ATOM 660 N N . SER A 1 86 ? -21.623 2.251 24.847 1.00 78.56 86 SER A N 1
ATOM 661 C CA . SER A 1 86 ? -22.286 2.494 26.138 1.00 78.56 86 SER A CA 1
ATOM 662 C C . SER A 1 86 ? -21.943 3.870 26.720 1.00 78.56 86 SER A C 1
ATOM 664 O O . SER A 1 86 ? -22.693 4.384 27.540 1.00 78.56 86 SER A O 1
ATOM 666 N N . ASP A 1 87 ? -20.841 4.477 26.270 1.00 69.81 87 ASP A N 1
ATOM 667 C CA . ASP A 1 87 ? -20.503 5.871 26.565 1.00 69.81 87 ASP A CA 1
ATOM 668 C C . ASP A 1 87 ? -21.228 6.832 25.613 1.00 69.81 87 ASP A C 1
ATOM 670 O O . ASP A 1 87 ? -21.278 6.590 24.402 1.00 69.81 87 ASP A O 1
ATOM 674 N N . ASP A 1 88 ? -21.653 7.987 26.138 1.00 56.41 88 ASP A N 1
ATOM 675 C CA . ASP A 1 88 ? -22.184 9.092 25.339 1.00 56.41 88 ASP A CA 1
ATOM 676 C C . ASP A 1 88 ? -21.257 9.460 24.168 1.00 56.41 88 ASP A C 1
ATOM 678 O O . ASP A 1 88 ? -20.026 9.534 24.286 1.00 56.41 88 ASP A O 1
ATOM 682 N N . ALA A 1 89 ? -21.877 9.771 23.023 1.00 53.72 89 ALA A N 1
ATOM 683 C CA . ALA A 1 89 ? -21.262 10.045 21.717 1.00 53.72 89 ALA A CA 1
ATOM 684 C C . ALA A 1 89 ? -20.190 11.161 21.697 1.00 53.72 89 ALA A C 1
ATOM 686 O O . ALA A 1 89 ? -19.545 11.399 20.673 1.00 53.72 89 ALA A O 1
ATOM 687 N N . ARG A 1 90 ? -19.954 11.834 22.826 1.00 49.06 90 ARG A N 1
ATOM 688 C CA . ARG A 1 90 ? -19.008 12.941 22.993 1.00 49.06 90 ARG A CA 1
ATOM 689 C C . ARG A 1 90 ? -17.535 12.514 22.940 1.00 49.06 90 ARG A C 1
ATOM 691 O O . ARG A 1 90 ? -16.652 13.359 22.832 1.00 49.06 90 ARG A O 1
ATOM 698 N N . GLY A 1 91 ? -17.254 11.212 22.989 1.00 50.91 91 GLY A N 1
ATOM 699 C CA . GLY A 1 91 ? -15.913 10.692 23.251 1.00 50.91 91 GLY A CA 1
ATOM 700 C C . GLY A 1 91 ? -14.824 10.994 22.220 1.00 50.91 91 GLY A C 1
ATOM 701 O O . GLY A 1 91 ? -13.676 11.083 22.635 1.00 50.91 91 GLY A O 1
ATOM 702 N N . ARG A 1 92 ? -15.130 11.145 20.923 1.00 55.53 92 ARG A N 1
ATOM 703 C CA . ARG A 1 92 ? -14.199 11.630 19.879 1.00 55.53 92 ARG A CA 1
ATOM 704 C C . ARG A 1 92 ? -15.003 12.062 18.656 1.00 55.53 92 ARG A C 1
ATOM 706 O O . ARG A 1 92 ? -15.098 11.315 17.685 1.00 55.53 92 ARG A O 1
ATOM 713 N N . GLN A 1 93 ? -15.572 13.264 18.684 1.00 51.19 93 GLN A N 1
ATOM 714 C CA . GLN A 1 93 ? -15.779 13.968 17.421 1.00 51.19 93 GLN A CA 1
ATOM 715 C C . GLN A 1 93 ? -14.396 14.032 16.771 1.00 51.19 93 GLN A C 1
ATOM 717 O O . GLN A 1 93 ? -13.458 14.556 17.376 1.00 51.19 93 GLN A O 1
ATOM 722 N N . ALA A 1 94 ? -14.223 13.401 15.606 1.00 54.34 94 ALA A N 1
ATOM 723 C CA . ALA A 1 94 ? -13.055 13.682 14.791 1.00 54.34 94 ALA A CA 1
ATOM 724 C C . ALA A 1 94 ? -13.031 15.204 14.668 1.00 54.34 94 ALA A C 1
ATOM 726 O O . ALA A 1 94 ? -14.007 15.773 14.180 1.00 54.34 94 ALA A O 1
ATOM 727 N N . HIS A 1 95 ? -12.003 15.860 15.221 1.00 58.44 95 HIS A N 1
ATOM 728 C CA . HIS A 1 95 ? -11.858 17.305 15.075 1.00 58.44 95 HIS A CA 1
ATOM 729 C C . HIS A 1 95 ? -12.148 17.628 13.610 1.00 58.44 95 HIS A C 1
ATOM 731 O O . HIS A 1 95 ? -11.628 16.924 12.741 1.00 58.44 95 HIS A O 1
ATOM 737 N N . ALA A 1 96 ? -13.011 18.604 13.329 1.00 62.06 96 ALA A N 1
ATOM 738 C CA . ALA A 1 96 ? -13.371 18.943 11.952 1.00 62.06 96 ALA A CA 1
ATOM 739 C C . ALA A 1 96 ? -12.105 19.140 11.086 1.00 62.06 96 ALA A C 1
ATOM 741 O O . ALA A 1 96 ? -12.047 18.688 9.943 1.00 62.06 96 ALA A O 1
ATOM 742 N N . ASP A 1 97 ? -11.032 19.645 11.703 1.00 69.50 97 ASP A N 1
ATOM 743 C CA . ASP A 1 97 ? -9.682 19.737 11.142 1.00 69.50 97 ASP A CA 1
ATOM 744 C C . ASP A 1 97 ? -9.067 18.389 10.726 1.00 69.50 97 ASP A C 1
ATOM 746 O O . ASP A 1 97 ? -8.397 18.294 9.701 1.00 69.50 97 ASP A O 1
ATOM 750 N N . CYS A 1 98 ? -9.277 17.320 11.494 1.00 72.75 98 CYS A N 1
ATOM 751 C CA . CYS A 1 98 ? -8.819 15.970 11.162 1.00 72.75 98 CYS A CA 1
ATOM 752 C C . CYS A 1 98 ? -9.598 15.389 9.974 1.00 72.75 98 CYS A C 1
ATOM 754 O O . CYS A 1 98 ? -8.989 14.833 9.060 1.00 72.75 98 CYS A O 1
ATOM 756 N N . ALA A 1 99 ? -10.922 15.573 9.946 1.00 76.19 99 ALA A N 1
ATOM 757 C CA . ALA A 1 99 ? -11.759 15.123 8.834 1.00 76.19 99 ALA A CA 1
ATOM 758 C C . ALA A 1 99 ? -11.396 15.854 7.527 1.00 76.19 99 ALA A C 1
ATOM 760 O O . ALA A 1 99 ? -11.189 15.213 6.497 1.00 76.19 99 ALA A O 1
ATOM 761 N N . GLY A 1 100 ? -11.207 17.178 7.581 1.00 82.50 100 GLY A N 1
ATOM 762 C CA . GLY A 1 100 ? -10.758 17.969 6.432 1.00 82.50 100 GLY A CA 1
ATOM 763 C C . GLY A 1 100 ? -9.363 17.570 5.935 1.00 82.50 100 GLY A C 1
ATOM 764 O O . GLY A 1 100 ? -9.136 17.461 4.726 1.00 82.50 100 GLY A O 1
ATOM 765 N N . ARG A 1 101 ? -8.431 17.283 6.854 1.00 77.25 101 ARG A N 1
ATOM 766 C CA . ARG A 1 101 ? -7.086 16.788 6.514 1.00 77.25 101 ARG A CA 1
ATOM 767 C C . ARG A 1 101 ? -7.119 15.410 5.860 1.00 77.25 101 ARG A C 1
ATOM 769 O O . ARG A 1 101 ? -6.411 15.212 4.874 1.00 77.25 101 ARG A O 1
ATOM 776 N N . LEU A 1 102 ? -7.939 14.490 6.364 1.00 84.75 102 LEU A N 1
ATOM 777 C CA . LEU A 1 102 ? -8.101 13.160 5.778 1.00 84.75 102 LEU A CA 1
ATOM 778 C C . LEU A 1 102 ? -8.711 13.256 4.375 1.00 84.75 102 LEU A C 1
ATOM 780 O O . LEU A 1 102 ? -8.157 12.682 3.448 1.00 84.75 102 LEU A O 1
ATOM 784 N N . ALA A 1 103 ? -9.756 14.068 4.193 1.00 86.44 103 ALA A N 1
ATOM 785 C CA . ALA A 1 103 ? -10.391 14.277 2.890 1.00 86.44 103 ALA A CA 1
ATOM 786 C C . ALA A 1 103 ? -9.453 14.943 1.865 1.00 86.44 103 ALA A C 1
ATOM 788 O O . ALA A 1 103 ? -9.559 14.713 0.659 1.00 86.44 103 ALA A O 1
ATOM 789 N N . LYS A 1 104 ? -8.521 15.802 2.307 1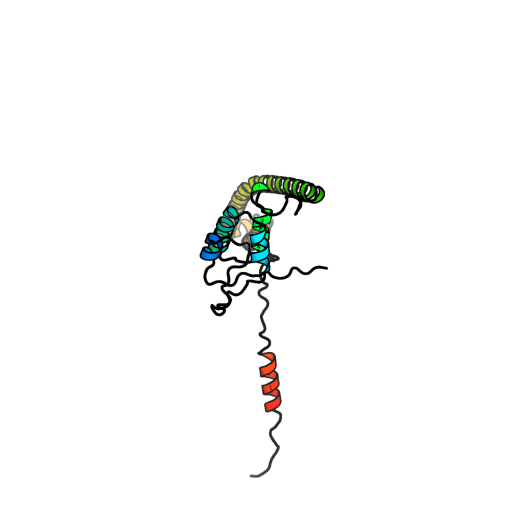.00 92.44 104 LYS A N 1
ATOM 790 C CA . LYS A 1 104 ? -7.462 16.337 1.432 1.00 92.44 104 LYS A CA 1
ATOM 791 C C . LYS A 1 104 ? -6.437 15.259 1.079 1.00 92.44 104 LYS A C 1
ATOM 793 O O . LYS A 1 104 ? -6.001 15.190 -0.067 1.00 92.44 104 LYS A O 1
ATOM 798 N N . MET A 1 105 ? -6.059 14.429 2.048 1.00 92.25 105 MET A N 1
ATOM 799 C CA . MET A 1 105 ? -5.112 13.337 1.835 1.00 92.25 105 MET A CA 1
ATOM 800 C C . MET A 1 105 ? -5.685 12.270 0.901 1.00 92.25 105 MET A C 1
ATOM 802 O O . MET A 1 105 ? -4.987 11.834 -0.002 1.00 92.25 105 MET A O 1
ATOM 806 N N . GLU A 1 106 ? -6.958 11.919 1.058 1.00 93.12 106 GLU A N 1
ATOM 807 C CA . GLU A 1 106 ? -7.682 10.999 0.181 1.00 93.12 106 GLU A CA 1
ATOM 808 C C . GLU A 1 106 ? -7.679 11.501 -1.263 1.00 93.12 106 GLU A C 1
ATOM 810 O O . GLU A 1 106 ? -7.240 10.787 -2.158 1.00 93.12 106 GLU A O 1
ATOM 815 N N . ARG A 1 107 ? -8.049 12.768 -1.487 1.00 95.12 107 ARG A N 1
ATOM 816 C CA . ARG A 1 107 ? -7.995 13.376 -2.826 1.00 95.12 107 ARG A CA 1
ATOM 817 C C . ARG A 1 107 ? -6.585 13.371 -3.415 1.00 95.12 107 ARG A C 1
ATOM 819 O O . ARG A 1 107 ? -6.419 13.056 -4.587 1.00 95.12 107 ARG A O 1
ATOM 826 N N . CYS A 1 108 ? -5.574 13.678 -2.603 1.00 95.44 108 CYS A N 1
ATOM 827 C CA . CYS A 1 108 ? -4.176 13.629 -3.031 1.00 95.44 108 CYS A CA 1
ATOM 828 C C . CYS A 1 108 ? -3.748 12.204 -3.420 1.00 95.44 108 CYS A C 1
ATOM 830 O O . CYS A 1 108 ? -3.108 12.013 -4.448 1.00 95.44 108 CYS A O 1
ATOM 832 N N . LEU A 1 109 ? -4.143 11.196 -2.638 1.00 95.88 109 LEU A N 1
ATOM 833 C CA . LEU A 1 109 ? -3.847 9.792 -2.924 1.00 95.88 109 LEU A CA 1
ATOM 834 C C . LEU A 1 109 ? -4.541 9.310 -4.196 1.00 95.88 109 LEU A C 1
ATOM 836 O O . LEU A 1 109 ? -3.911 8.630 -5.001 1.00 95.88 109 LEU A O 1
ATOM 840 N N . VAL A 1 110 ? -5.807 9.682 -4.394 1.00 95.94 110 VAL A N 1
ATOM 841 C CA . VAL A 1 110 ? -6.551 9.356 -5.616 1.00 95.94 110 VAL A CA 1
ATOM 842 C C . VAL A 1 110 ? -5.877 9.992 -6.831 1.00 95.94 110 VAL A C 1
ATOM 844 O O . VAL A 1 110 ? -5.649 9.289 -7.813 1.00 95.94 110 VAL A O 1
ATOM 847 N N . GLN A 1 111 ? -5.474 11.264 -6.736 1.00 95.19 111 GLN A N 1
ATOM 848 C CA . GLN A 1 111 ? -4.741 11.953 -7.802 1.00 95.19 111 GLN A CA 1
ATOM 849 C C . GLN A 1 111 ? -3.398 11.272 -8.102 1.00 95.19 111 GLN A C 1
ATOM 851 O O . GLN A 1 111 ? -3.097 10.940 -9.243 1.00 95.19 111 GLN A O 1
ATOM 856 N N . MET A 1 112 ? -2.599 10.982 -7.075 1.00 96.31 112 MET A N 1
ATOM 857 C CA . MET A 1 112 ? -1.331 10.273 -7.260 1.00 96.31 112 MET A CA 1
ATOM 858 C C . MET A 1 112 ? -1.534 8.884 -7.871 1.00 96.31 112 MET A C 1
ATOM 860 O O . MET A 1 112 ? -0.725 8.438 -8.683 1.00 96.31 112 MET A O 1
ATOM 864 N N . GLN A 1 113 ? -2.606 8.184 -7.496 1.00 93.12 113 GLN A N 1
ATOM 865 C CA . GLN A 1 113 ? -2.917 6.874 -8.050 1.00 93.12 113 GLN A CA 1
ATOM 866 C C . GLN A 1 113 ? -3.359 6.967 -9.513 1.00 93.12 113 GLN A C 1
ATOM 868 O O . GLN A 1 113 ? -2.963 6.109 -10.306 1.00 93.12 113 GLN A O 1
ATOM 873 N N . SER A 1 114 ? -4.158 7.972 -9.887 1.00 93.19 114 SER A N 1
ATOM 874 C CA . SER A 1 114 ? -4.538 8.193 -11.285 1.00 93.19 114 SER A CA 1
ATOM 875 C C . SER A 1 114 ? -3.328 8.540 -12.138 1.00 93.19 114 SER A C 1
ATOM 877 O O . SER A 1 114 ? -3.143 7.923 -13.186 1.00 93.19 114 SER A O 1
ATOM 879 N N . ASP A 1 115 ? -2.463 9.428 -11.651 1.00 91.25 115 ASP A N 1
ATOM 880 C CA . ASP A 1 115 ? -1.241 9.823 -12.350 1.00 91.25 115 ASP A CA 1
ATOM 881 C C . ASP A 1 115 ? -0.333 8.597 -12.527 1.00 91.25 115 ASP A C 1
ATOM 883 O O . ASP A 1 115 ? 0.092 8.275 -13.635 1.00 91.25 115 ASP A O 1
ATOM 887 N N . ALA A 1 116 ? -0.131 7.810 -11.464 1.00 88.44 116 ALA A N 1
ATOM 888 C CA . ALA A 1 116 ? 0.640 6.572 -11.536 1.00 88.44 116 ALA A CA 1
ATOM 889 C C . ALA A 1 116 ? 0.051 5.558 -12.532 1.00 88.44 116 ALA A C 1
ATOM 891 O O . ALA A 1 116 ? 0.811 4.892 -13.233 1.00 88.44 116 ALA A O 1
ATOM 892 N N . ARG A 1 117 ? -1.280 5.424 -12.624 1.00 87.75 117 ARG A N 1
ATOM 893 C CA . ARG A 1 117 ? -1.927 4.546 -13.617 1.00 87.75 117 ARG A CA 1
ATOM 894 C C . ARG A 1 117 ? -1.713 5.050 -15.043 1.00 87.75 117 ARG A C 1
ATOM 896 O O . ARG A 1 117 ? -1.393 4.240 -15.906 1.00 87.75 117 ARG A O 1
ATOM 903 N N . GLN A 1 118 ? -1.840 6.355 -15.281 1.00 86.50 118 GLN A N 1
ATOM 904 C CA . GLN A 1 118 ? -1.592 6.952 -16.597 1.00 86.50 118 GLN A CA 1
ATOM 905 C C . GLN A 1 118 ? -0.139 6.761 -17.044 1.00 86.50 118 GLN A C 1
ATOM 907 O O . GLN A 1 118 ? 0.106 6.407 -18.198 1.00 86.50 118 GLN A O 1
ATOM 912 N N . LEU A 1 119 ? 0.820 6.946 -16.130 1.00 84.62 119 LEU A N 1
ATOM 913 C CA . LEU A 1 119 ? 2.232 6.687 -16.411 1.00 84.62 119 LEU A CA 1
ATOM 914 C C . LEU A 1 119 ? 2.485 5.196 -16.688 1.00 84.62 119 LEU A C 1
ATOM 916 O O . LEU A 1 119 ? 3.181 4.869 -17.646 1.00 84.62 119 LEU A O 1
ATOM 920 N N . ARG A 1 120 ? 1.895 4.286 -15.898 1.00 82.62 120 ARG A N 1
ATOM 921 C CA . ARG A 1 120 ? 2.059 2.830 -16.077 1.00 82.62 120 ARG A CA 1
ATOM 922 C C . ARG A 1 120 ? 1.501 2.317 -17.403 1.00 82.62 120 ARG A C 1
ATOM 924 O O . ARG A 1 120 ? 2.191 1.555 -18.066 1.00 82.62 120 ARG A O 1
ATOM 931 N N . GLN A 1 121 ? 0.307 2.755 -17.811 1.00 79.06 121 GLN A N 1
ATOM 932 C CA . GLN A 1 121 ? -0.346 2.262 -19.035 1.00 79.06 121 GLN A CA 1
ATOM 933 C C . GLN A 1 121 ? 0.509 2.448 -20.294 1.00 79.06 121 GLN A C 1
ATOM 935 O O . GLN A 1 121 ? 0.528 1.575 -21.154 1.00 79.06 121 GLN A O 1
ATOM 940 N N . LYS A 1 122 ? 1.231 3.569 -20.403 1.00 77.25 122 LYS A N 1
ATOM 941 C CA . LYS A 1 122 ? 2.145 3.812 -21.531 1.00 77.25 122 LYS A CA 1
ATOM 942 C C . LYS A 1 122 ? 3.451 3.033 -21.369 1.00 77.25 122 LYS A C 1
ATOM 944 O O . LYS A 1 122 ? 3.936 2.418 -22.309 1.00 77.25 122 LYS A O 1
ATOM 949 N N . HIS A 1 123 ? 3.970 2.998 -20.145 1.00 77.81 123 HIS A N 1
ATOM 950 C CA . HIS A 1 123 ? 5.247 2.370 -19.835 1.00 77.81 123 HIS A CA 1
ATOM 951 C C . HIS A 1 123 ? 5.240 0.846 -20.037 1.00 77.81 123 HIS A C 1
ATOM 953 O O . HIS A 1 123 ? 6.257 0.285 -20.419 1.00 77.81 123 HIS A O 1
ATOM 959 N N . GLU A 1 124 ? 4.120 0.155 -19.811 1.00 76.00 124 GLU A N 1
ATOM 960 C CA . GLU A 1 124 ? 4.050 -1.306 -19.969 1.00 76.00 124 GLU A CA 1
ATOM 961 C C . GLU A 1 124 ? 4.252 -1.758 -21.424 1.00 76.00 124 GLU A C 1
ATOM 963 O O . GLU A 1 124 ? 5.053 -2.658 -21.676 1.00 76.00 124 GLU A O 1
ATOM 968 N N . ALA A 1 125 ? 3.592 -1.107 -22.387 1.00 81.75 125 ALA A N 1
ATOM 969 C CA . ALA A 1 125 ? 3.757 -1.422 -23.807 1.00 81.75 125 ALA A CA 1
ATOM 970 C C . ALA A 1 125 ? 5.165 -1.060 -24.313 1.00 81.75 125 ALA A C 1
ATOM 972 O O . ALA A 1 125 ? 5.812 -1.864 -24.992 1.00 81.75 125 ALA A O 1
ATOM 973 N N . ASP A 1 126 ? 5.666 0.113 -23.919 1.00 85.19 126 ASP A N 1
ATOM 974 C CA . ASP A 1 126 ? 6.990 0.593 -24.318 1.00 85.19 126 ASP A CA 1
ATOM 975 C C . ASP A 1 126 ? 8.112 -0.284 -23.743 1.00 85.19 126 ASP A C 1
ATOM 977 O O . ASP A 1 126 ? 9.093 -0.561 -24.432 1.00 85.19 126 ASP A O 1
ATOM 981 N N . LEU A 1 127 ? 7.961 -0.788 -22.513 1.00 85.69 127 LEU A N 1
ATOM 982 C CA . LEU A 1 127 ? 8.911 -1.730 -21.918 1.00 85.69 127 LEU A CA 1
ATOM 983 C C . LEU A 1 127 ? 8.948 -3.066 -22.661 1.00 85.69 127 LEU A C 1
ATOM 985 O O . LEU A 1 127 ? 10.032 -3.616 -22.859 1.00 85.69 127 LEU A O 1
ATOM 989 N N . VAL A 1 128 ? 7.797 -3.608 -23.070 1.00 87.31 128 VAL A N 1
ATOM 990 C CA . VAL A 1 128 ? 7.764 -4.857 -23.850 1.00 87.31 128 VAL A CA 1
ATOM 991 C C . VAL A 1 128 ? 8.476 -4.656 -25.185 1.00 87.31 128 VAL A C 1
ATOM 993 O O . VAL A 1 128 ? 9.319 -5.471 -25.558 1.00 87.31 128 VAL A O 1
ATOM 996 N N . TYR A 1 129 ? 8.214 -3.544 -25.874 1.00 89.38 129 TYR A N 1
ATOM 997 C CA . TYR A 1 129 ? 8.915 -3.231 -27.117 1.00 89.38 129 TYR A CA 1
ATOM 998 C C . TYR A 1 129 ? 10.421 -3.045 -26.892 1.00 89.38 129 TYR A C 1
ATOM 1000 O O . TYR A 1 129 ? 11.231 -3.625 -27.614 1.00 89.38 129 TYR A O 1
ATOM 1008 N N . LEU A 1 130 ? 10.812 -2.294 -25.861 1.00 86.62 130 LEU A N 1
ATOM 1009 C CA . LEU A 1 130 ? 12.214 -2.034 -25.553 1.00 86.62 130 LEU A CA 1
ATOM 1010 C C . LEU A 1 130 ? 12.963 -3.318 -25.183 1.00 86.62 130 LEU A C 1
ATOM 1012 O O . LEU A 1 130 ? 14.043 -3.559 -25.709 1.00 86.62 130 LEU A O 1
ATOM 1016 N N . THR A 1 131 ? 12.390 -4.169 -24.331 1.00 87.69 131 THR A N 1
ATOM 1017 C CA . THR A 1 131 ? 13.001 -5.455 -23.951 1.00 87.69 131 THR A CA 1
ATOM 1018 C C . THR A 1 131 ? 13.131 -6.396 -25.145 1.00 87.69 131 THR A C 1
ATOM 1020 O O . THR A 1 131 ? 14.174 -7.034 -25.306 1.00 87.69 131 THR A O 1
ATOM 1023 N N . LEU A 1 132 ? 12.130 -6.424 -26.030 1.00 90.69 132 LEU A N 1
ATOM 1024 C CA . LEU A 1 132 ? 12.176 -7.180 -27.277 1.00 90.69 132 LEU A CA 1
ATOM 1025 C C . LEU A 1 132 ? 13.296 -6.664 -28.192 1.00 90.69 132 LEU A C 1
ATOM 1027 O O . LEU A 1 132 ? 14.160 -7.446 -28.587 1.00 90.69 132 LEU A O 1
ATOM 1031 N N . VAL A 1 133 ? 13.361 -5.357 -28.457 1.00 90.38 133 VAL A N 1
ATOM 1032 C CA . VAL A 1 133 ? 14.433 -4.744 -29.263 1.00 90.38 133 VAL A CA 1
ATOM 1033 C C . VAL A 1 133 ? 15.811 -4.991 -28.642 1.00 90.38 133 VAL A C 1
ATOM 1035 O O . VAL A 1 133 ? 16.727 -5.422 -29.342 1.00 90.38 133 VAL A O 1
ATOM 1038 N N . SER A 1 134 ? 15.972 -4.796 -27.332 1.00 87.50 134 SER A N 1
ATOM 1039 C CA . SER A 1 134 ? 17.226 -5.076 -26.623 1.00 87.50 134 SER A CA 1
ATOM 1040 C C . SER A 1 134 ? 17.634 -6.547 -26.732 1.00 87.50 134 SER A C 1
ATOM 1042 O O . SER A 1 134 ? 18.822 -6.833 -26.888 1.00 87.50 134 SER A O 1
ATOM 1044 N N . SER A 1 135 ? 16.677 -7.481 -26.709 1.00 88.25 135 SER A N 1
ATOM 1045 C CA . SER A 1 135 ? 16.954 -8.911 -26.890 1.00 88.25 135 SER A CA 1
ATOM 1046 C C . SER A 1 135 ? 17.455 -9.230 -28.303 1.00 88.25 135 SER A C 1
ATOM 1048 O O . SER A 1 135 ? 18.460 -9.925 -28.444 1.00 88.25 135 SER A O 1
ATOM 1050 N N . PHE A 1 136 ? 16.853 -8.638 -29.341 1.00 90.19 136 PHE A N 1
ATOM 1051 C CA . PHE A 1 136 ? 17.316 -8.785 -30.725 1.00 90.19 136 PHE A CA 1
ATOM 1052 C C . PHE A 1 136 ? 18.723 -8.220 -30.916 1.00 90.19 136 PHE A C 1
ATOM 1054 O O . PHE A 1 136 ? 19.592 -8.885 -31.484 1.00 90.19 136 PHE A O 1
ATOM 1061 N N . VAL A 1 137 ? 18.972 -7.018 -30.392 1.00 89.75 137 VAL A N 1
ATOM 1062 C CA . VAL A 1 137 ? 20.298 -6.389 -30.448 1.00 89.75 137 VAL A CA 1
ATOM 1063 C C . VAL A 1 137 ? 21.335 -7.248 -29.719 1.00 89.75 137 VAL A C 1
ATOM 1065 O O . VAL A 1 137 ? 22.448 -7.424 -30.216 1.00 89.75 137 VAL A O 1
ATOM 1068 N N . ARG A 1 138 ? 20.977 -7.851 -28.580 1.00 89.19 138 ARG A N 1
ATOM 1069 C CA . ARG A 1 138 ? 21.848 -8.793 -27.865 1.00 89.19 138 ARG A CA 1
ATOM 1070 C C . ARG A 1 138 ? 22.189 -10.014 -28.720 1.00 89.19 138 ARG A C 1
ATOM 1072 O O . ARG A 1 138 ? 23.356 -10.403 -28.766 1.00 89.19 138 ARG A O 1
ATOM 1079 N N . THR A 1 139 ? 21.217 -10.581 -29.433 1.00 89.75 139 THR A N 1
ATOM 1080 C CA . THR A 1 139 ? 21.451 -11.701 -30.359 1.00 89.75 139 THR A CA 1
ATOM 1081 C C . THR A 1 139 ? 22.402 -11.312 -31.494 1.00 89.75 139 THR A C 1
ATOM 1083 O O . THR A 1 139 ? 23.305 -12.084 -31.817 1.00 89.75 139 THR A O 1
ATOM 1086 N N . TRP A 1 140 ? 22.268 -10.107 -32.060 1.00 89.00 140 TRP A N 1
ATOM 1087 C CA . TRP A 1 140 ? 23.176 -9.618 -33.106 1.00 89.00 140 TRP A CA 1
ATOM 1088 C C . TRP A 1 140 ? 24.613 -9.449 -32.616 1.00 89.00 140 TRP A C 1
ATOM 1090 O O . TRP A 1 140 ? 25.544 -9.857 -33.304 1.00 89.00 140 TRP A O 1
ATOM 1100 N N . ILE A 1 141 ? 24.806 -8.885 -31.422 1.00 87.62 141 ILE A N 1
ATOM 1101 C CA . ILE A 1 141 ? 26.149 -8.681 -30.858 1.00 87.62 141 ILE A CA 1
ATOM 1102 C C . ILE A 1 141 ? 26.796 -10.009 -30.444 1.00 87.62 141 ILE A C 1
ATOM 1104 O O . ILE A 1 141 ? 28.016 -10.139 -30.526 1.00 87.62 141 ILE A O 1
ATOM 1108 N N . SER A 1 142 ? 25.998 -10.991 -30.016 1.00 86.88 142 SER A N 1
ATOM 1109 C CA . SER A 1 142 ? 26.490 -12.318 -29.631 1.00 86.88 142 SER A CA 1
ATOM 1110 C C . SER A 1 142 ? 26.933 -13.172 -30.824 1.00 86.88 142 SER A C 1
ATOM 1112 O O . SER A 1 142 ? 27.685 -14.123 -30.625 1.00 86.88 142 SER A O 1
ATOM 1114 N N . SER A 1 143 ? 26.465 -12.876 -32.041 1.00 92.44 143 SER A N 1
ATOM 1115 C CA . SER A 1 143 ? 26.893 -13.577 -33.252 1.00 92.44 143 SER A CA 1
ATOM 1116 C C . SER A 1 143 ? 28.224 -13.015 -33.752 1.00 92.44 143 SER A C 1
ATOM 1118 O O . SER A 1 143 ? 28.324 -11.834 -34.085 1.00 92.44 143 SER A O 1
ATOM 1120 N N . GLU A 1 144 ? 29.246 -13.867 -33.851 1.00 87.88 144 GLU A N 1
ATOM 1121 C CA . GLU A 1 144 ? 30.586 -13.460 -34.294 1.00 87.88 144 GLU A CA 1
ATOM 1122 C C . GLU A 1 144 ? 30.584 -12.889 -35.719 1.00 87.88 144 GLU A C 1
ATOM 1124 O O . GLU A 1 144 ? 31.237 -11.879 -35.977 1.00 87.88 144 GLU A O 1
ATOM 1129 N N . VAL A 1 145 ? 29.786 -13.471 -36.620 1.00 90.38 145 VAL A N 1
ATOM 1130 C CA . VAL A 1 145 ? 29.679 -13.047 -38.026 1.00 90.38 145 VAL A CA 1
ATOM 1131 C C . VAL A 1 145 ? 29.065 -11.650 -38.138 1.00 90.38 145 VAL A C 1
ATOM 1133 O O . VAL A 1 145 ? 29.610 -10.776 -38.815 1.00 90.38 145 VAL A O 1
ATOM 1136 N N . VAL A 1 146 ? 27.947 -11.416 -37.443 1.00 87.94 146 VAL A N 1
ATOM 1137 C CA . VAL A 1 146 ? 27.230 -10.132 -37.485 1.00 87.94 146 VAL A CA 1
ATOM 1138 C C . VAL A 1 146 ? 28.043 -9.039 -36.796 1.00 87.94 146 VAL A C 1
ATOM 1140 O O . VAL A 1 146 ? 28.160 -7.936 -37.324 1.00 87.94 146 VAL A O 1
ATOM 1143 N N . ASN A 1 147 ? 28.663 -9.344 -35.656 1.00 87.44 147 ASN A N 1
ATOM 1144 C CA . ASN A 1 147 ? 29.516 -8.407 -34.930 1.00 87.44 147 ASN A CA 1
ATOM 1145 C C . ASN A 1 147 ? 30.776 -8.031 -35.731 1.00 87.44 147 ASN A C 1
ATOM 1147 O O . ASN A 1 147 ? 31.140 -6.855 -35.763 1.00 87.44 147 ASN A O 1
ATOM 1151 N N . ALA A 1 148 ? 31.416 -8.987 -36.413 1.00 88.25 148 ALA A N 1
ATOM 1152 C CA . ALA A 1 148 ? 32.554 -8.708 -37.290 1.00 88.25 148 ALA A CA 1
ATOM 1153 C C . ALA A 1 148 ? 32.153 -7.789 -38.453 1.00 88.25 148 ALA A C 1
ATOM 1155 O O . ALA A 1 148 ? 32.793 -6.760 -38.667 1.00 88.25 148 ALA A O 1
ATOM 1156 N N . TRP A 1 149 ? 31.040 -8.093 -39.130 1.00 92.12 149 TRP A N 1
ATOM 1157 C CA . TRP A 1 149 ? 30.506 -7.257 -40.208 1.00 92.12 149 TRP A CA 1
ATOM 1158 C C . TRP A 1 149 ? 30.181 -5.831 -39.731 1.00 92.12 149 TRP A C 1
ATOM 1160 O O . TRP A 1 149 ? 30.564 -4.849 -40.376 1.00 92.12 149 TRP A O 1
ATOM 1170 N N . LEU A 1 150 ? 29.546 -5.698 -38.560 1.00 88.69 150 LEU A N 1
ATOM 1171 C CA . LEU A 1 150 ? 29.205 -4.396 -37.984 1.00 88.69 150 LEU A CA 1
ATOM 1172 C C . LEU A 1 150 ? 30.453 -3.577 -37.629 1.00 88.69 150 LEU A C 1
ATOM 1174 O O . LEU A 1 150 ? 30.480 -2.368 -37.850 1.00 88.69 150 LEU A O 1
ATOM 1178 N N . CYS A 1 151 ? 31.493 -4.223 -37.098 1.00 87.56 151 CYS A N 1
ATOM 1179 C CA . CYS A 1 151 ? 32.769 -3.577 -36.796 1.00 87.56 151 CYS A CA 1
ATOM 1180 C C . CYS A 1 151 ? 33.494 -3.101 -38.066 1.00 87.56 151 CYS A C 1
ATOM 1182 O O . CYS A 1 151 ? 34.110 -2.036 -38.034 1.00 87.56 151 CYS A O 1
ATOM 1184 N N . SER A 1 152 ? 33.401 -3.848 -39.171 1.00 90.56 152 SER A N 1
ATOM 1185 C CA . SER A 1 152 ? 34.053 -3.509 -40.442 1.00 90.56 152 SER A CA 1
ATOM 1186 C C . SER A 1 152 ? 33.373 -2.359 -41.189 1.00 90.56 152 SER A C 1
ATOM 1188 O O . SER A 1 152 ? 34.064 -1.487 -41.710 1.00 90.56 152 SER A O 1
ATOM 1190 N N . HIS A 1 153 ? 32.038 -2.325 -41.236 1.00 90.00 153 HIS A N 1
ATOM 1191 C CA . HIS A 1 153 ? 31.304 -1.291 -41.982 1.00 90.00 153 HIS A CA 1
ATOM 1192 C C . HIS A 1 153 ? 30.921 -0.077 -41.125 1.00 90.00 153 HIS A C 1
ATOM 1194 O O . HIS A 1 153 ? 30.905 1.056 -41.607 1.00 90.00 153 HIS A O 1
ATOM 1200 N N . HIS A 1 154 ? 30.608 -0.296 -39.846 1.00 90.44 154 HIS A N 1
ATOM 1201 C CA . HIS A 1 154 ? 29.924 0.676 -38.996 1.00 90.44 154 HIS A CA 1
ATOM 1202 C C . HIS A 1 154 ? 30.404 0.628 -37.526 1.00 90.44 154 HIS A C 1
ATOM 1204 O O . HIS A 1 154 ? 29.616 0.396 -36.601 1.00 90.44 154 HIS A O 1
ATOM 1210 N N . PRO A 1 155 ? 31.692 0.931 -37.262 1.00 88.50 155 PRO A N 1
ATOM 1211 C CA . PRO A 1 155 ? 32.306 0.747 -35.942 1.00 88.50 155 PRO A CA 1
ATOM 1212 C C . PRO A 1 155 ? 31.682 1.619 -34.842 1.00 88.50 155 PRO A C 1
ATOM 1214 O O . PRO A 1 155 ? 31.565 1.185 -33.697 1.00 88.50 155 PRO A O 1
ATOM 1217 N N . ARG A 1 156 ? 31.222 2.835 -35.178 1.00 89.75 156 ARG A N 1
ATOM 1218 C CA . ARG A 1 156 ? 30.520 3.721 -34.230 1.00 89.75 156 ARG A CA 1
ATOM 1219 C C . ARG A 1 156 ? 29.234 3.086 -33.705 1.00 89.75 156 ARG A C 1
ATOM 1221 O O . ARG A 1 156 ? 28.998 3.082 -32.500 1.00 89.75 156 ARG A O 1
ATOM 1228 N N . PHE A 1 157 ? 28.433 2.505 -34.595 1.00 87.81 157 PHE A N 1
ATOM 1229 C CA . PHE A 1 157 ? 27.188 1.839 -34.217 1.00 87.81 157 PHE A CA 1
ATOM 1230 C C . PHE A 1 157 ? 27.458 0.583 -33.385 1.00 87.81 157 PHE A C 1
ATOM 1232 O O . PHE A 1 157 ? 26.770 0.358 -32.393 1.00 87.81 157 PHE A O 1
ATOM 1239 N N . ALA A 1 158 ? 28.513 -0.173 -33.702 1.00 87.25 158 ALA A N 1
ATOM 1240 C CA . ALA A 1 158 ? 28.916 -1.335 -32.911 1.00 87.25 158 ALA A CA 1
ATOM 1241 C C . ALA A 1 158 ? 29.248 -0.974 -31.452 1.00 87.25 158 ALA A C 1
ATOM 1243 O O . ALA A 1 158 ? 28.849 -1.693 -30.536 1.00 87.25 158 ALA A O 1
ATOM 1244 N N . VAL A 1 159 ? 29.942 0.146 -31.215 1.00 90.06 159 VAL A N 1
ATOM 1245 C CA . VAL A 1 159 ? 30.261 0.619 -29.854 1.00 90.06 159 VAL A CA 1
ATOM 1246 C C . VAL A 1 159 ? 28.991 1.009 -29.096 1.00 90.06 159 VAL A C 1
ATOM 1248 O O . VAL A 1 159 ? 28.812 0.591 -27.952 1.00 90.06 159 VAL A O 1
ATOM 1251 N N . HIS A 1 160 ? 28.089 1.758 -29.735 1.00 90.50 160 HIS A N 1
ATOM 1252 C CA . HIS A 1 160 ? 26.838 2.186 -29.107 1.00 90.50 160 HIS A CA 1
ATOM 1253 C C . HIS A 1 160 ? 25.914 1.011 -28.781 1.00 90.50 160 HIS A C 1
ATOM 1255 O O . HIS A 1 160 ? 25.411 0.934 -27.664 1.00 90.50 160 HIS A O 1
ATOM 1261 N N . LEU A 1 161 ? 25.739 0.059 -29.700 1.00 89.69 161 LEU A N 1
ATOM 1262 C CA . LEU A 1 161 ? 24.913 -1.126 -29.453 1.00 89.69 161 LEU A CA 1
ATOM 1263 C C . LEU A 1 161 ? 25.493 -1.989 -28.322 1.00 89.69 161 LEU A C 1
ATOM 1265 O O . LEU A 1 161 ? 24.746 -2.473 -27.474 1.00 89.69 161 LEU A O 1
ATOM 1269 N N . LYS A 1 162 ? 26.825 -2.123 -28.242 1.00 87.81 162 LYS A N 1
ATOM 1270 C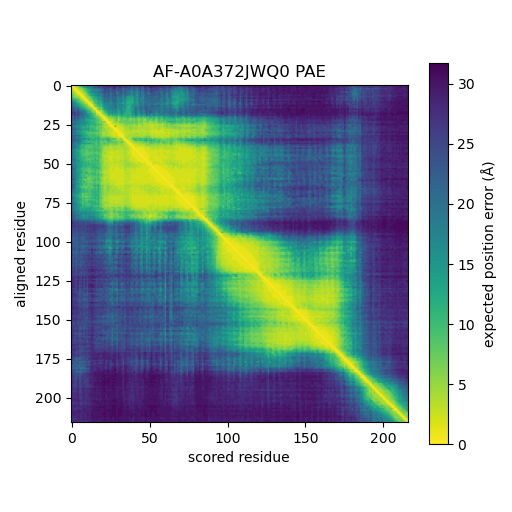 CA . LYS A 1 162 ? 27.493 -2.833 -27.135 1.00 87.81 162 LYS A CA 1
ATOM 1271 C C . LYS A 1 162 ? 27.293 -2.138 -25.789 1.00 87.81 162 LYS A C 1
ATOM 1273 O O . LYS A 1 162 ? 27.132 -2.826 -24.785 1.00 87.81 162 LYS A O 1
ATOM 1278 N N . ALA A 1 163 ? 27.310 -0.806 -25.751 1.00 89.75 163 ALA A N 1
ATOM 1279 C CA . ALA A 1 163 ? 27.008 -0.048 -24.538 1.00 89.75 163 ALA A CA 1
ATOM 1280 C C . ALA A 1 163 ? 25.538 -0.218 -24.122 1.00 89.75 163 ALA A C 1
ATOM 1282 O O . ALA A 1 163 ? 25.269 -0.558 -22.975 1.00 89.75 163 ALA A O 1
ATOM 1283 N N . LEU A 1 164 ? 24.607 -0.111 -25.077 1.00 88.62 164 LEU A N 1
ATOM 1284 C CA . LEU A 1 164 ? 23.174 -0.290 -24.833 1.00 88.62 164 LEU A CA 1
ATOM 1285 C C . LEU A 1 164 ? 22.835 -1.672 -24.261 1.00 88.62 164 LEU A C 1
ATOM 1287 O O . LEU A 1 164 ? 22.006 -1.768 -23.361 1.00 88.62 164 LEU A O 1
ATOM 1291 N N . VAL A 1 165 ? 23.479 -2.740 -24.744 1.00 88.19 165 VAL A N 1
ATOM 1292 C CA . VAL A 1 165 ? 23.262 -4.091 -24.195 1.00 88.19 165 VAL A CA 1
ATOM 1293 C C . VAL A 1 165 ? 23.764 -4.202 -22.757 1.00 88.19 165 VAL A C 1
ATOM 1295 O O . VAL A 1 165 ? 23.059 -4.762 -21.922 1.00 88.19 165 VAL A O 1
ATOM 1298 N N . LYS A 1 166 ? 24.928 -3.618 -22.436 1.00 85.69 166 LYS A N 1
ATOM 1299 C CA . LYS A 1 166 ? 25.429 -3.583 -21.052 1.00 85.69 166 LYS A CA 1
ATOM 1300 C C . LYS A 1 166 ? 24.445 -2.867 -20.129 1.00 85.69 166 LYS A C 1
ATOM 1302 O O . LYS A 1 166 ? 24.113 -3.398 -19.075 1.00 85.69 166 LYS A O 1
ATOM 1307 N N . ASP A 1 167 ? 23.953 -1.701 -20.538 1.00 84.69 167 ASP A N 1
ATOM 1308 C CA . ASP A 1 167 ? 22.998 -0.919 -19.749 1.00 84.69 167 ASP A CA 1
ATOM 1309 C C . ASP A 1 167 ? 21.662 -1.660 -19.565 1.00 84.69 167 ASP A C 1
ATOM 1311 O O . ASP A 1 167 ? 21.092 -1.651 -18.473 1.00 84.69 167 ASP A O 1
ATOM 1315 N N . ALA A 1 168 ? 21.188 -2.363 -20.600 1.00 80.38 168 ALA A N 1
ATOM 1316 C CA . ALA A 1 168 ? 19.986 -3.191 -20.526 1.00 80.38 168 ALA A CA 1
ATOM 1317 C C . ALA A 1 168 ? 20.145 -4.381 -19.561 1.00 80.38 168 ALA A C 1
ATOM 1319 O O . ALA A 1 168 ? 19.221 -4.674 -18.802 1.00 80.38 168 ALA A O 1
ATOM 1320 N N . ASP A 1 169 ? 21.312 -5.031 -19.527 1.00 76.50 169 ASP A N 1
ATOM 1321 C CA . ASP A 1 169 ? 21.600 -6.106 -18.567 1.00 76.50 169 ASP A CA 1
ATOM 1322 C C . ASP A 1 169 ? 21.579 -5.593 -17.112 1.00 76.50 169 ASP A C 1
ATOM 1324 O O . ASP A 1 169 ? 21.069 -6.272 -16.216 1.00 76.50 169 ASP A O 1
ATOM 1328 N N . PHE A 1 170 ? 22.052 -4.363 -16.870 1.00 66.38 170 PHE A N 1
ATOM 1329 C CA . PHE A 1 170 ? 21.964 -3.711 -15.557 1.00 66.38 170 PHE A CA 1
ATOM 1330 C C . PHE A 1 170 ? 20.549 -3.240 -15.193 1.00 66.38 170 PHE A C 1
ATOM 1332 O O . PHE A 1 170 ? 20.269 -3.033 -14.017 1.00 66.38 170 PHE A O 1
ATOM 1339 N N . ALA A 1 171 ? 19.635 -3.079 -16.149 1.00 67.12 171 ALA A N 1
ATOM 1340 C CA . ALA A 1 171 ? 18.246 -2.730 -15.844 1.00 67.12 171 ALA A CA 1
ATOM 1341 C C . ALA A 1 171 ? 17.456 -3.916 -15.251 1.00 67.12 171 ALA A C 1
ATOM 1343 O O . ALA A 1 171 ? 16.504 -3.707 -14.499 1.00 67.12 171 ALA A O 1
ATOM 1344 N N . ILE A 1 172 ? 17.871 -5.156 -15.544 1.00 64.94 172 ILE A N 1
ATOM 134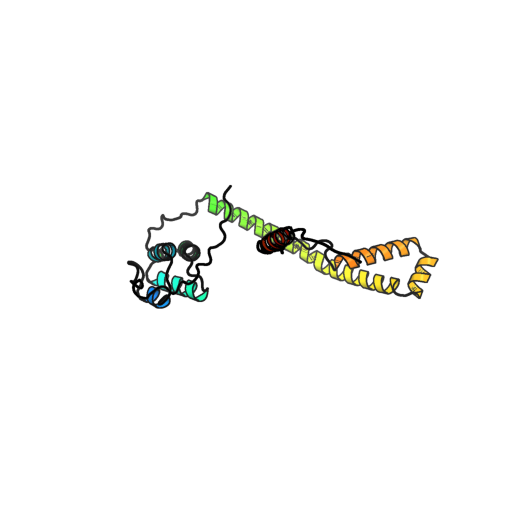5 C CA . ILE A 1 172 ? 17.248 -6.391 -15.032 1.00 64.94 172 ILE A CA 1
ATOM 1346 C C . ILE A 1 172 ? 17.568 -6.603 -13.537 1.00 64.94 172 ILE A C 1
ATOM 1348 O O . ILE A 1 172 ? 16.777 -7.205 -12.809 1.00 64.94 172 ILE A O 1
ATOM 1352 N N . LEU A 1 173 ? 18.698 -6.077 -13.050 1.00 55.00 173 LEU A N 1
ATOM 1353 C CA . LEU A 1 173 ? 19.127 -6.162 -11.651 1.00 55.00 173 LEU A CA 1
ATOM 1354 C C . LEU A 1 173 ? 19.336 -4.751 -11.090 1.00 55.00 173 LEU A C 1
ATOM 1356 O O . LEU A 1 173 ? 20.284 -4.084 -11.492 1.00 55.00 173 LEU A O 1
ATOM 1360 N N . PRO A 1 174 ? 18.515 -4.270 -10.136 1.00 56.28 174 PRO A N 1
ATOM 1361 C CA . PRO A 1 174 ? 18.632 -2.899 -9.659 1.00 56.28 174 PRO A CA 1
ATOM 1362 C C . PRO A 1 174 ? 20.037 -2.649 -9.101 1.00 56.28 174 PRO A C 1
ATOM 1364 O O . PRO A 1 174 ? 20.456 -3.294 -8.139 1.00 56.28 174 PRO A O 1
ATOM 1367 N N . ALA A 1 175 ? 20.743 -1.664 -9.668 1.00 58.62 175 ALA A N 1
ATOM 1368 C CA . ALA A 1 175 ? 22.115 -1.313 -9.284 1.00 58.62 175 ALA A CA 1
ATOM 1369 C C . ALA A 1 175 ? 22.271 -1.004 -7.780 1.00 58.62 175 ALA A C 1
ATOM 1371 O O . ALA A 1 175 ? 23.368 -1.082 -7.225 1.00 58.62 175 ALA A O 1
ATOM 1372 N N . ARG A 1 176 ? 21.171 -0.649 -7.103 1.00 64.25 176 ARG A N 1
ATOM 1373 C CA . ARG A 1 176 ? 21.076 -0.567 -5.645 1.00 64.25 176 ARG A CA 1
ATOM 1374 C C . ARG A 1 176 ? 19.758 -1.202 -5.198 1.00 64.25 176 ARG A C 1
ATOM 1376 O O . ARG A 1 176 ? 18.708 -0.720 -5.627 1.00 64.25 176 ARG A O 1
ATOM 1383 N N . PRO A 1 177 ? 19.765 -2.222 -4.322 1.00 62.34 177 PRO A N 1
ATOM 1384 C CA . PRO A 1 177 ? 18.527 -2.708 -3.731 1.00 62.34 177 PRO A CA 1
ATOM 1385 C C . PRO A 1 177 ? 17.875 -1.567 -2.938 1.00 62.34 177 PRO A C 1
ATOM 1387 O O . PRO A 1 177 ? 18.529 -0.879 -2.149 1.00 62.34 177 PRO A O 1
ATOM 1390 N N . MET A 1 178 ? 16.588 -1.329 -3.190 1.00 67.25 178 MET A N 1
ATOM 1391 C CA . MET A 1 178 ? 15.823 -0.268 -2.541 1.00 67.25 178 MET A CA 1
ATOM 1392 C C . MET A 1 178 ? 15.787 -0.517 -1.025 1.00 67.25 178 MET A C 1
ATOM 1394 O O . MET A 1 178 ? 15.309 -1.557 -0.574 1.00 67.25 178 MET A O 1
ATOM 1398 N N . LYS A 1 179 ? 16.292 0.431 -0.225 1.00 58.91 179 LYS A N 1
ATOM 1399 C CA . LYS A 1 179 ? 16.204 0.357 1.240 1.00 58.91 179 LYS A CA 1
ATOM 1400 C C . LYS A 1 179 ? 14.773 0.673 1.665 1.00 58.91 179 LYS A C 1
ATOM 1402 O O . LYS A 1 179 ? 14.379 1.836 1.705 1.00 58.91 179 LYS A O 1
ATOM 1407 N N . LEU A 1 180 ? 13.990 -0.364 1.949 1.00 66.44 180 LEU A N 1
ATOM 1408 C CA . LEU A 1 180 ? 12.639 -0.206 2.475 1.00 66.44 180 LEU A CA 1
ATOM 1409 C C . LEU A 1 180 ? 12.714 0.247 3.946 1.00 66.44 180 LEU A C 1
ATOM 1411 O O . LEU A 1 180 ? 13.377 -0.425 4.734 1.00 66.44 180 LEU A O 1
ATOM 1415 N N . PRO A 1 181 ? 12.020 1.332 4.348 1.00 53.22 181 PRO A N 1
ATOM 1416 C CA . PRO A 1 181 ? 12.097 1.902 5.703 1.00 53.22 181 PRO A CA 1
ATOM 1417 C C . PRO A 1 181 ? 11.698 0.959 6.851 1.00 53.22 181 PRO A C 1
ATOM 1419 O O . PRO A 1 181 ? 11.906 1.282 8.015 1.00 53.22 181 PRO A O 1
ATOM 1422 N N . TYR A 1 182 ? 11.066 -0.166 6.527 1.00 56.75 182 TYR A N 1
ATOM 1423 C CA . TYR A 1 182 ? 10.515 -1.145 7.463 1.00 56.75 182 TYR A CA 1
ATOM 1424 C C . TYR A 1 182 ? 11.115 -2.542 7.288 1.00 56.75 182 TYR A C 1
ATOM 1426 O O . TYR A 1 182 ? 10.690 -3.466 7.982 1.00 56.75 182 TYR A O 1
ATOM 1434 N N . LEU A 1 183 ? 12.100 -2.719 6.398 1.00 51.59 183 LEU A N 1
ATOM 1435 C CA . LEU A 1 183 ? 12.923 -3.915 6.493 1.00 51.59 183 LEU A CA 1
ATOM 1436 C C . LEU A 1 183 ? 13.686 -3.802 7.819 1.00 51.59 183 LEU A C 1
ATOM 1438 O O . LEU A 1 183 ? 14.330 -2.771 8.032 1.00 51.59 183 LEU A O 1
ATOM 1442 N N . PRO A 1 184 ? 13.628 -4.797 8.725 1.00 51.91 184 PRO A N 1
ATOM 1443 C CA . PRO A 1 184 ? 14.624 -4.860 9.773 1.00 51.91 184 PRO A CA 1
ATOM 1444 C C . PRO A 1 184 ? 15.946 -4.917 9.026 1.00 51.91 184 PRO A C 1
ATOM 1446 O O . PRO A 1 184 ? 16.178 -5.865 8.270 1.00 51.91 184 PRO A O 1
ATOM 1449 N N . ASP A 1 185 ? 16.755 -3.862 9.152 1.00 42.06 185 ASP A N 1
ATOM 1450 C CA . ASP A 1 185 ? 18.125 -3.902 8.675 1.00 42.06 185 ASP A CA 1
ATOM 1451 C C . ASP A 1 185 ? 18.654 -5.270 9.096 1.00 42.06 185 ASP A C 1
ATOM 1453 O O . ASP A 1 185 ? 18.510 -5.657 10.265 1.00 42.06 185 ASP A O 1
ATOM 1457 N N . ALA A 1 186 ? 19.226 -6.024 8.158 1.00 49.34 186 ALA A N 1
ATOM 1458 C CA . ALA A 1 186 ? 20.138 -7.101 8.495 1.00 49.34 186 ALA A CA 1
ATOM 1459 C C . ALA A 1 186 ? 21.351 -6.446 9.174 1.00 49.34 186 ALA A C 1
ATOM 1461 O O . ALA A 1 186 ? 22.447 -6.352 8.632 1.00 49.34 186 ALA A O 1
ATOM 1462 N N . SER A 1 187 ? 21.112 -5.885 10.356 1.00 35.16 187 SER A N 1
ATOM 1463 C CA . SER A 1 187 ? 22.102 -5.456 11.297 1.00 35.16 187 SER A CA 1
ATOM 1464 C C . SER A 1 187 ? 22.838 -6.738 11.631 1.00 35.16 187 SER A C 1
ATOM 1466 O O . SER A 1 187 ? 22.188 -7.723 12.005 1.00 35.16 187 SER A O 1
ATOM 1468 N N . PRO A 1 188 ? 24.168 -6.786 11.478 1.00 38.75 188 PRO A N 1
ATOM 1469 C CA . PRO A 1 188 ? 24.909 -7.858 12.086 1.00 38.75 188 PRO A CA 1
ATOM 1470 C C . PRO A 1 188 ? 24.660 -7.689 13.580 1.00 38.75 188 PRO A C 1
ATOM 1472 O O . PRO A 1 188 ? 25.252 -6.825 14.231 1.00 38.75 188 PRO A O 1
ATOM 1475 N N . VAL A 1 189 ? 23.744 -8.489 14.125 1.00 35.66 189 VAL A N 1
ATOM 1476 C CA . VAL A 1 189 ? 23.646 -8.725 15.555 1.00 35.66 189 VAL A CA 1
ATOM 1477 C C . VAL A 1 189 ? 24.961 -9.405 15.908 1.00 35.66 189 VAL A C 1
ATOM 1479 O O . VAL A 1 189 ? 25.059 -10.624 15.990 1.00 35.66 189 VAL A O 1
ATOM 1482 N N . LYS A 1 190 ? 26.015 -8.602 16.088 1.00 38.12 190 LYS A N 1
ATOM 1483 C CA . LYS A 1 190 ? 27.156 -8.976 16.903 1.00 38.12 190 LYS A CA 1
ATOM 1484 C C . LYS A 1 190 ? 26.574 -9.118 18.291 1.00 38.12 190 LYS A C 1
ATOM 1486 O O . LYS A 1 190 ? 26.445 -8.153 19.045 1.00 38.12 190 LYS A O 1
ATOM 1491 N N . SER A 1 191 ? 26.136 -10.336 18.578 1.00 35.56 191 SER A N 1
ATOM 1492 C CA . SER A 1 191 ? 25.792 -10.787 19.906 1.00 35.56 191 SER A CA 1
ATOM 1493 C C . SER A 1 191 ? 26.894 -10.308 20.839 1.00 35.56 191 SER A C 1
ATOM 1495 O O . SER A 1 191 ? 28.047 -10.728 20.743 1.00 35.56 191 SER A O 1
ATOM 1497 N N . ARG A 1 192 ? 26.508 -9.413 21.747 1.00 42.06 192 ARG A N 1
ATOM 1498 C CA . ARG A 1 192 ? 27.297 -8.779 22.816 1.00 42.06 192 ARG A CA 1
ATOM 1499 C C . ARG A 1 192 ? 28.105 -9.770 23.681 1.00 42.06 192 ARG A C 1
ATOM 1501 O O . ARG A 1 192 ? 28.900 -9.355 24.517 1.00 42.06 192 ARG A O 1
ATOM 1508 N N . ASN A 1 193 ? 27.939 -11.067 23.442 1.00 40.38 193 ASN A N 1
ATOM 1509 C CA . ASN A 1 193 ? 28.539 -12.179 24.160 1.00 40.38 193 ASN A CA 1
ATOM 1510 C C . ASN A 1 193 ? 29.893 -12.632 23.578 1.00 40.38 193 ASN A C 1
ATOM 1512 O O . ASN A 1 193 ? 30.592 -13.407 24.228 1.00 40.38 193 ASN A O 1
ATOM 1516 N N . GLU A 1 194 ? 30.311 -12.144 22.404 1.00 40.22 194 GLU A N 1
ATOM 1517 C CA . GLU A 1 194 ? 31.593 -12.553 21.803 1.00 40.22 194 GLU A CA 1
ATOM 1518 C C . GLU A 1 194 ? 32.775 -11.679 22.261 1.00 40.22 194 GLU A C 1
ATOM 1520 O O . GLU A 1 194 ? 33.857 -12.191 22.557 1.00 40.22 194 GLU A O 1
ATOM 1525 N N . THR A 1 195 ? 32.547 -10.379 22.481 1.00 40.34 195 THR A N 1
ATOM 1526 C CA . THR A 1 195 ? 33.571 -9.437 22.980 1.00 40.34 195 THR A CA 1
ATOM 1527 C C . THR A 1 195 ? 33.988 -9.717 24.433 1.00 40.34 195 THR A C 1
ATOM 1529 O O . THR A 1 195 ? 35.111 -9.414 24.836 1.00 40.34 195 THR A O 1
ATOM 1532 N N . GLN A 1 196 ? 33.115 -10.332 25.243 1.00 46.19 196 GLN A N 1
ATOM 1533 C CA . GLN A 1 196 ? 33.469 -10.746 26.610 1.00 46.19 196 GLN A CA 1
ATOM 1534 C C . GLN A 1 196 ? 34.304 -12.035 26.648 1.00 46.19 196 GLN A C 1
ATOM 1536 O O . GLN A 1 196 ? 35.108 -12.211 27.567 1.00 46.19 196 GLN A O 1
ATOM 1541 N N . ARG A 1 197 ? 34.177 -12.915 25.646 1.00 41.62 197 ARG A N 1
ATOM 1542 C CA . ARG A 1 197 ? 34.965 -14.156 25.560 1.00 41.62 197 ARG A CA 1
ATOM 1543 C C . ARG A 1 197 ? 36.410 -13.899 25.129 1.00 41.62 197 ARG A C 1
ATOM 1545 O O . ARG A 1 197 ? 37.318 -14.523 25.676 1.00 41.62 197 ARG A O 1
ATOM 1552 N N . THR A 1 198 ? 36.644 -12.946 24.228 1.00 47.66 198 THR A N 1
ATOM 1553 C CA . THR A 1 198 ? 38.001 -12.567 23.790 1.00 47.66 198 THR A CA 1
ATOM 1554 C C . THR A 1 198 ? 38.787 -11.827 24.870 1.00 47.66 198 THR A C 1
ATOM 1556 O O . THR A 1 198 ? 39.964 -12.126 25.046 1.00 47.66 198 THR A O 1
A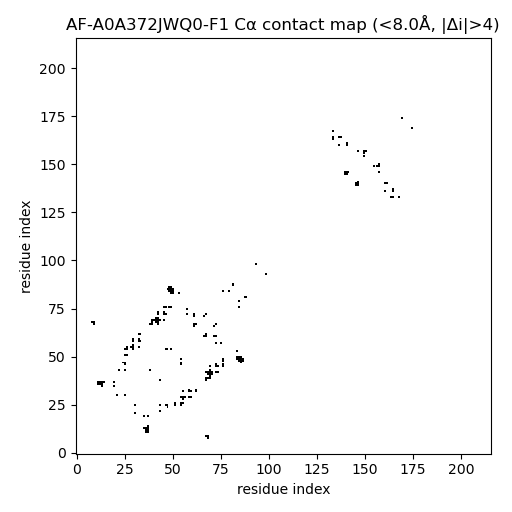TOM 1559 N N . ARG A 1 199 ? 38.148 -10.968 25.682 1.00 48.12 199 ARG A N 1
ATOM 1560 C CA . ARG A 1 199 ? 38.823 -10.311 26.824 1.00 48.12 199 ARG A CA 1
ATOM 1561 C C . ARG A 1 199 ? 39.183 -11.263 27.970 1.00 48.12 199 ARG A C 1
ATOM 1563 O O . ARG A 1 199 ? 40.176 -11.035 28.651 1.00 48.12 199 ARG A O 1
ATOM 1570 N N . ARG A 1 200 ? 38.415 -12.340 28.187 1.00 45.47 200 ARG A N 1
ATOM 1571 C CA . ARG A 1 200 ? 38.759 -13.356 29.202 1.00 45.47 200 ARG A CA 1
ATOM 1572 C C . ARG A 1 200 ? 39.880 -14.298 28.753 1.00 45.47 200 ARG A C 1
ATOM 1574 O O . ARG A 1 200 ? 40.661 -14.719 29.597 1.00 45.47 200 ARG A O 1
ATOM 1581 N N . ARG A 1 201 ? 40.011 -14.580 27.449 1.00 47.97 201 ARG A N 1
ATOM 1582 C CA . ARG A 1 201 ? 41.130 -15.387 26.924 1.00 47.97 201 ARG A CA 1
ATOM 1583 C C . ARG A 1 201 ? 42.465 -14.637 26.933 1.00 47.97 201 ARG A C 1
ATOM 1585 O O . ARG A 1 201 ? 43.471 -15.240 27.286 1.00 47.97 201 ARG A O 1
ATOM 1592 N N . SER A 1 202 ? 42.479 -13.336 26.637 1.00 48.06 202 SER A N 1
ATOM 1593 C CA . SER A 1 202 ? 43.712 -12.535 26.696 1.00 48.06 202 SER A CA 1
ATOM 1594 C C . SER A 1 202 ? 44.185 -12.223 28.123 1.00 48.06 202 SER A C 1
ATOM 1596 O O . SER A 1 202 ? 45.376 -12.023 28.323 1.00 48.06 202 SER A O 1
ATOM 1598 N N . ALA A 1 203 ? 43.298 -12.259 29.126 1.00 48.38 203 ALA A N 1
ATOM 1599 C CA . ALA A 1 203 ? 43.672 -12.125 30.540 1.00 48.38 203 ALA A CA 1
ATOM 1600 C C . ALA A 1 203 ? 44.178 -13.436 31.185 1.00 48.38 203 ALA A C 1
ATOM 1602 O O . ALA A 1 203 ? 44.821 -13.390 32.227 1.00 48.38 203 ALA A O 1
ATOM 1603 N N . GLN A 1 204 ? 43.909 -14.604 30.583 1.00 49.94 204 GLN A N 1
ATOM 1604 C CA . GLN A 1 204 ? 44.424 -15.900 31.059 1.00 49.94 204 GLN A CA 1
ATOM 1605 C C . GLN A 1 204 ? 45.778 -16.286 30.444 1.00 49.94 204 GLN A C 1
ATOM 1607 O O . GLN A 1 204 ? 46.440 -17.180 30.961 1.00 49.94 204 GLN A O 1
ATOM 1612 N N . GLN A 1 205 ? 46.222 -15.615 29.374 1.00 52.38 205 GLN A N 1
ATOM 1613 C CA . GLN A 1 205 ? 47.540 -15.851 28.765 1.00 52.38 205 GLN A CA 1
ATOM 1614 C C . GLN A 1 205 ? 48.672 -14.996 29.359 1.00 52.38 205 GLN A C 1
ATOM 1616 O O . GLN A 1 205 ? 49.834 -15.284 29.093 1.00 52.38 205 GLN A O 1
ATOM 1621 N N . SER A 1 206 ? 48.368 -13.997 30.194 1.00 46.78 206 SER A N 1
ATOM 1622 C CA . SER A 1 206 ? 49.359 -13.096 30.805 1.00 46.78 206 SER A CA 1
ATOM 1623 C C . SER A 1 206 ? 49.818 -13.497 32.217 1.00 46.78 206 SER A C 1
ATOM 1625 O O . SER A 1 206 ? 50.583 -12.761 32.832 1.00 46.78 206 SER A O 1
ATOM 1627 N N . PHE A 1 207 ? 49.421 -14.670 32.726 1.00 45.12 207 PHE A N 1
ATOM 1628 C CA . PHE A 1 207 ? 49.918 -15.221 33.995 1.00 45.12 207 PHE A CA 1
ATOM 1629 C C . PHE A 1 207 ? 50.487 -16.636 33.790 1.00 45.12 207 PHE A C 1
ATOM 1631 O O . PHE A 1 207 ? 49.854 -17.645 34.092 1.00 45.12 207 PHE A O 1
ATOM 1638 N N . LYS A 1 208 ? 51.712 -16.714 33.259 1.00 50.53 208 LYS A N 1
ATOM 1639 C CA . LYS A 1 208 ? 52.611 -17.863 33.460 1.00 50.53 208 LYS A CA 1
ATOM 1640 C C . LYS A 1 208 ? 53.857 -17.347 34.187 1.00 50.53 208 LYS A C 1
ATOM 1642 O O . LYS A 1 208 ? 54.495 -16.436 33.663 1.00 50.53 208 LYS A O 1
ATOM 1647 N N . PRO A 1 209 ? 54.198 -17.868 35.378 1.00 42.53 209 PRO A N 1
ATOM 1648 C CA . PRO A 1 209 ? 55.385 -17.430 36.094 1.00 42.53 209 PRO A CA 1
ATOM 1649 C C . PRO A 1 209 ? 56.639 -17.961 35.392 1.00 42.53 209 PRO A C 1
ATOM 1651 O O . PRO A 1 209 ? 56.720 -19.137 35.036 1.00 42.53 209 PRO A O 1
ATOM 1654 N N . ALA A 1 210 ? 57.613 -17.074 35.195 1.00 47.56 210 ALA A N 1
ATOM 1655 C CA . ALA A 1 210 ? 58.965 -17.430 34.800 1.00 47.56 210 ALA A CA 1
ATOM 1656 C C . ALA A 1 210 ? 59.622 -18.198 35.956 1.00 47.56 210 ALA A C 1
ATOM 1658 O O . ALA A 1 210 ? 59.897 -17.631 37.011 1.00 47.56 210 ALA A O 1
ATOM 1659 N N . GLY A 1 211 ? 59.833 -19.498 35.760 1.00 43.75 211 GLY A N 1
ATOM 1660 C CA . GLY A 1 211 ? 60.465 -20.383 36.725 1.00 43.75 211 GLY A CA 1
ATOM 1661 C C . GLY A 1 211 ? 61.441 -21.332 36.038 1.00 43.75 211 GLY A C 1
ATOM 1662 O O . GLY A 1 211 ? 61.020 -22.264 35.370 1.00 43.75 211 GLY A O 1
ATOM 1663 N N . ALA A 1 212 ? 62.726 -21.062 36.270 1.00 41.75 212 ALA A N 1
ATOM 1664 C CA . ALA A 1 212 ? 63.789 -22.031 36.537 1.00 41.75 212 ALA A CA 1
ATOM 1665 C C . ALA A 1 212 ? 64.206 -23.066 35.454 1.00 41.75 212 ALA A C 1
ATOM 1667 O O . ALA A 1 212 ? 63.603 -24.116 35.298 1.00 41.75 212 ALA A O 1
ATOM 1668 N N . ASN A 1 213 ? 65.411 -22.807 34.924 1.00 42.31 213 ASN A N 1
ATOM 1669 C CA . ASN A 1 213 ? 66.620 -23.653 34.996 1.00 42.31 213 ASN A CA 1
ATOM 1670 C C . ASN A 1 213 ? 66.898 -24.836 34.036 1.00 42.31 213 ASN A C 1
ATOM 1672 O O . ASN A 1 213 ? 66.111 -25.761 33.898 1.00 42.31 213 ASN A O 1
ATOM 1676 N N . GLN A 1 214 ? 68.187 -24.838 33.638 1.00 41.72 214 GLN A N 1
ATOM 1677 C CA . GLN A 1 214 ? 69.123 -25.946 33.343 1.00 41.72 214 GLN A CA 1
ATOM 1678 C C . GLN A 1 214 ? 69.203 -26.461 31.891 1.00 41.72 214 GLN A C 1
ATOM 1680 O O . GLN A 1 214 ? 68.197 -26.823 31.300 1.00 41.72 214 GLN A O 1
ATOM 1685 N N . ARG A 1 215 ? 70.370 -26.256 31.235 1.00 38.66 215 ARG A N 1
ATOM 1686 C CA . ARG A 1 215 ? 71.517 -27.202 31.055 1.00 38.66 215 ARG A CA 1
ATOM 1687 C C . ARG A 1 215 ? 71.074 -28.401 30.193 1.00 38.66 215 ARG A C 1
ATOM 1689 O O . ARG A 1 215 ? 70.103 -29.046 30.549 1.00 38.66 215 ARG A O 1
ATOM 1696 N N . ILE A 1 216 ? 71.698 -28.753 29.069 1.00 42.28 216 ILE A N 1
ATOM 1697 C CA . ILE A 1 216 ? 73.121 -28.937 28.718 1.00 42.28 216 ILE A CA 1
ATOM 1698 C C . ILE A 1 216 ? 73.297 -28.612 27.230 1.00 42.28 216 ILE A C 1
ATOM 1700 O O . ILE A 1 216 ? 72.348 -28.905 26.469 1.00 42.28 216 ILE A O 1
#

Radius of gyration: 33.83 Å; Cα contacts (8 Å, |Δi|>4): 109; chains: 1; bounding box: 99×49×83 Å

pLDDT: mean 72.21, std 18.93, range [35.16, 96.31]

Foldseek 3Di:
DDDDDPPPPPPFDQDDPPPLDDPPQADPLLSVLQPRTDADPLLVVLLSQFDRVLSNVLSVVCVVVVHSDSVSSNVSSVPDDQVGTPDHPPPDPPPVVNVVVVVVVVVVVVVVVVVVVVVVVVVVVVVVVLVVVLVVLVVQCPDPVSLVVCCVPPVPVSVVSVVSNVVVVCVVPPPDDDDDPPDPPVPVCPPPVPVVVVVVVVVVVPDDDDDDDDDD

Sequence (216 aa):
MTHPRPARFIRRSNGSEAERQRPAGICEEAFALVAGQKLPKRTVEALRRMVPQRQVIAVREMVELDNLSGDFARALLAAMPAAGRSDDARGRQAHADCAGRLAKMERCLVQMQSDARQLRQKHEADLVYLTLVSSFVRTWISSEVVNAWLCSHHPRFAVHLKALVKDADFAILPARPMKLPYLPDASPVKSRNETQRTRRRSAQQSFKPAGANQRI